Protein AF-A0A7V8VW89-F1 (afdb_monomer_lite)

Sequence (193 aa):
VEASGRPLPSIDKQVNGRTMMPVHVLRAMIADKHVPSLKEAAELVVALGSHFTTDSPLADVVDAAHQAGGVCVLAHPGRADLGPALDAEVLDKILAETPLDGIECHYRTYTDNDTTFYRELAEARGLLIGTGSDSHAPGAPVDPRPWRAIWAADLLGRLGITVEPVVDGPVWEHGMDPLAAKPAPPETPSEVS

Foldseek 3Di:
DVVVVQDQPCLCVLCVPPPDDVVSQLVSCCVSPVDVDSLVSQVVCVVVPDDNDDPDDPQNVQVVQVVVVHAAEAEPQPPPSNHHRDALVNVVVCCVRHPHQAYALAELAAALVSSVRRVVSCVVVVHFYHHFYPDPDDVPVDHGDDDQCLRRQVVCVSVVHHDDHDPDDDSDDHPPDVSGHDDDDPDDPPPPD

pLDDT: mean 91.68, std 9.52, range [50.19, 98.69]

Secondary structure (DSSP, 8-state):
-GGGT---TTHHHHHTTS---HHHHHHHHHHTTS-SSHHHHHHHHHHTT-----SS-HHHHHHHHHHTT---EE--TT-GGGSSPP-HHHHHHHHHHS---EEEEEETT-BHHHHHHHHHHHHHHTPEEEEE----BTTBSS------GGGGHHHHHHTT---PPPSSS-SS-TT--TTPBPPPPPPPP----

Structure (mmCIF, N/CA/C/O backbone):
data_AF-A0A7V8VW89-F1
#
_entry.id   AF-A0A7V8VW89-F1
#
loop_
_atom_site.group_PDB
_atom_site.id
_atom_site.type_symbol
_atom_site.label_atom_id
_atom_site.label_alt_id
_atom_site.label_comp_id
_atom_site.label_asym_id
_atom_site.label_entity_id
_atom_site.label_seq_id
_atom_site.pdbx_PDB_ins_code
_atom_site.Cartn_x
_atom_site.Cartn_y
_atom_site.Cartn_z
_atom_site.occupancy
_atom_site.B_iso_or_equiv
_atom_site.auth_seq_id
_atom_site.auth_comp_id
_atom_site.auth_asym_id
_atom_site.auth_atom_id
_atom_site.pdbx_PDB_model_num
ATOM 1 N N . VAL A 1 1 ? -15.664 -0.010 21.864 1.00 91.38 1 VAL A N 1
ATOM 2 C CA . VAL A 1 1 ? -15.704 1.443 22.182 1.00 91.38 1 VAL A CA 1
ATOM 3 C C . VAL A 1 1 ? -16.803 1.768 23.184 1.00 91.38 1 VAL A C 1
ATOM 5 O O . VAL A 1 1 ? -16.468 2.189 24.283 1.00 91.38 1 VAL A O 1
ATOM 8 N N . GLU A 1 2 ? -18.079 1.509 22.894 1.00 93.69 2 GLU A N 1
ATOM 9 C CA . GLU A 1 2 ? -19.178 1.836 23.827 1.00 93.69 2 GLU A CA 1
ATOM 10 C C . GLU A 1 2 ? -19.065 1.132 25.185 1.00 93.69 2 GLU A C 1
ATOM 12 O O . GLU A 1 2 ? -19.216 1.775 26.220 1.00 93.69 2 GLU A O 1
ATOM 17 N N . ALA A 1 3 ? -18.643 -0.139 25.198 1.00 93.69 3 ALA A N 1
ATOM 18 C CA . ALA A 1 3 ? -18.337 -0.888 26.424 1.00 93.69 3 ALA A CA 1
ATOM 19 C C . ALA A 1 3 ? -17.252 -0.236 27.312 1.00 93.69 3 ALA A C 1
ATOM 21 O O . ALA A 1 3 ? -17.156 -0.545 28.493 1.00 93.69 3 ALA A O 1
ATOM 22 N N . SER A 1 4 ? -16.454 0.692 26.768 1.00 93.75 4 SER A N 1
ATOM 23 C CA . SER A 1 4 ? -15.466 1.476 27.526 1.00 93.75 4 SER A CA 1
ATOM 24 C C . SER A 1 4 ? -16.036 2.765 28.141 1.00 93.75 4 SER A C 1
ATOM 26 O O . SER A 1 4 ? -15.271 3.600 28.618 1.00 93.75 4 SER A O 1
ATOM 28 N N . GLY A 1 5 ? -17.359 2.965 28.087 1.00 95.62 5 GLY A N 1
ATOM 29 C CA . GLY A 1 5 ? -18.034 4.182 28.552 1.00 95.62 5 GLY A CA 1
ATOM 30 C C . GLY A 1 5 ? -18.021 5.343 27.551 1.00 95.62 5 GLY A C 1
ATOM 31 O O . GLY A 1 5 ? -18.264 6.482 27.940 1.00 95.62 5 GLY A O 1
ATOM 32 N N . ARG A 1 6 ? -17.730 5.078 26.269 1.00 95.62 6 ARG A N 1
ATOM 33 C CA . ARG A 1 6 ? -17.679 6.081 25.187 1.00 95.62 6 ARG A CA 1
ATOM 34 C C . ARG A 1 6 ? -18.840 5.861 24.209 1.00 95.62 6 ARG A C 1
ATOM 36 O O . ARG A 1 6 ? -18.659 5.102 23.256 1.00 95.62 6 ARG A O 1
ATOM 43 N N . PRO A 1 7 ? -20.028 6.444 24.454 1.00 97.19 7 PRO A N 1
ATOM 44 C CA . PRO A 1 7 ? -21.188 6.255 23.583 1.00 97.19 7 PRO A CA 1
ATOM 45 C C . PRO A 1 7 ? -20.948 6.883 22.206 1.00 97.19 7 PRO A C 1
ATOM 47 O O . PRO A 1 7 ? -20.283 7.917 22.121 1.00 97.19 7 PRO A O 1
ATOM 50 N N . LEU A 1 8 ? -21.507 6.291 21.148 1.00 97.31 8 LEU A N 1
ATOM 51 C CA . LEU A 1 8 ? -21.331 6.760 19.766 1.00 97.31 8 LEU A CA 1
ATOM 52 C C . LEU A 1 8 ? -22.655 7.230 19.133 1.00 97.31 8 LEU A C 1
ATOM 54 O O . LEU A 1 8 ? -23.100 6.642 18.146 1.00 97.31 8 LEU A O 1
ATOM 58 N N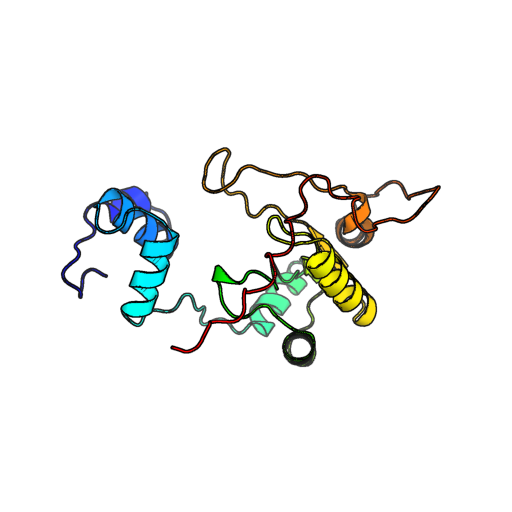 . PRO A 1 9 ? -23.324 8.279 19.656 1.00 97.75 9 PRO A N 1
ATOM 59 C CA . PRO A 1 9 ? -24.623 8.725 19.141 1.00 97.75 9 PRO A CA 1
ATOM 60 C C . PRO A 1 9 ? -24.588 9.184 17.674 1.00 97.75 9 PRO A C 1
ATOM 62 O O . PRO A 1 9 ? -25.633 9.252 17.030 1.00 97.75 9 PRO A O 1
ATOM 65 N N . SER A 1 10 ? -23.413 9.497 17.118 1.00 96.94 10 SER A N 1
ATOM 66 C CA . SER A 1 10 ? -23.278 9.847 15.703 1.00 96.94 10 SER A CA 1
ATOM 67 C C . SER A 1 10 ? -23.158 8.642 14.759 1.00 96.94 10 SER A C 1
ATOM 69 O O . SER A 1 10 ? -23.132 8.850 13.542 1.00 96.94 10 SER A O 1
ATOM 71 N N . ILE A 1 11 ? -23.099 7.400 15.265 1.00 96.94 11 ILE A N 1
ATOM 72 C CA . ILE A 1 11 ? -22.776 6.214 14.454 1.00 96.94 11 ILE A CA 1
ATOM 73 C C . ILE A 1 11 ? -23.739 6.009 13.282 1.00 96.94 11 ILE A C 1
ATOM 75 O O . ILE A 1 11 ? -23.284 5.833 12.152 1.00 96.94 11 ILE A O 1
ATOM 79 N N . ASP A 1 12 ? -25.048 6.144 13.499 1.00 96.56 12 ASP A N 1
ATOM 80 C CA . ASP A 1 12 ? -26.054 5.962 12.445 1.00 96.56 12 ASP A CA 1
ATOM 81 C C . ASP A 1 12 ? -25.884 6.980 11.314 1.00 96.56 12 ASP A C 1
ATOM 83 O O . ASP A 1 12 ? -26.005 6.647 10.132 1.00 96.56 12 ASP A O 1
ATOM 87 N N . LYS A 1 13 ? -25.509 8.217 11.664 1.00 96.19 13 LYS A N 1
ATOM 88 C CA . LYS A 1 13 ? -25.194 9.266 10.689 1.00 96.19 13 LYS A CA 1
ATOM 89 C C . LYS A 1 13 ? -23.937 8.929 9.884 1.00 96.19 13 LYS A C 1
ATOM 91 O O . LYS A 1 13 ? -23.892 9.233 8.695 1.00 96.19 13 LYS A O 1
ATOM 96 N N . GLN A 1 14 ? -22.923 8.318 10.501 1.00 93.50 14 GLN A N 1
ATOM 97 C CA . GLN A 1 14 ? -21.701 7.908 9.795 1.00 93.50 14 GLN A CA 1
ATOM 98 C C . GLN A 1 14 ? -21.963 6.740 8.840 1.00 93.50 14 GLN A C 1
ATOM 100 O O . GLN A 1 14 ? -21.513 6.759 7.690 1.00 93.50 14 GLN A O 1
ATOM 105 N N . VAL A 1 15 ? -22.711 5.741 9.310 1.00 95.81 15 VAL A N 1
ATOM 106 C CA . VAL A 1 15 ? -23.095 4.559 8.532 1.00 95.81 15 VAL A CA 1
ATOM 107 C C . VAL A 1 15 ? -23.977 4.961 7.349 1.00 95.81 15 VAL A C 1
ATOM 109 O O . VAL A 1 15 ? -23.737 4.522 6.220 1.00 95.81 15 VAL A O 1
ATOM 112 N N . ASN A 1 16 ? -24.944 5.856 7.580 1.00 93.25 16 ASN A N 1
ATOM 113 C CA . ASN A 1 16 ? -25.845 6.401 6.565 1.00 93.25 16 ASN A CA 1
ATOM 114 C C . ASN A 1 16 ? -26.531 5.297 5.731 1.00 93.25 16 ASN A C 1
ATOM 116 O O . ASN A 1 16 ? -26.489 5.314 4.501 1.00 93.25 16 ASN A O 1
ATOM 120 N N . GLY A 1 17 ? -27.077 4.282 6.409 1.00 91.88 17 GLY A N 1
ATOM 121 C CA . GLY A 1 17 ? -27.787 3.154 5.787 1.00 91.88 17 GLY A CA 1
ATOM 122 C C . GLY A 1 17 ? -26.917 2.157 5.007 1.00 91.88 17 GLY A C 1
ATOM 123 O O . GLY A 1 17 ? -27.457 1.246 4.387 1.00 91.88 17 GLY A O 1
ATOM 124 N N . ARG A 1 18 ? -25.587 2.313 5.014 1.00 91.62 18 ARG A N 1
ATOM 125 C CA . ARG A 1 18 ? -24.639 1.367 4.402 1.00 91.62 18 ARG A CA 1
ATOM 126 C C . ARG A 1 18 ? -24.254 0.260 5.384 1.00 91.62 18 ARG A C 1
ATOM 128 O O . ARG A 1 18 ? -24.603 0.303 6.558 1.00 91.62 18 ARG A O 1
ATOM 135 N N . THR A 1 19 ? -23.475 -0.712 4.920 1.00 91.50 19 THR A N 1
ATOM 136 C CA . THR A 1 19 ? -22.830 -1.676 5.822 1.00 91.50 19 THR A CA 1
ATOM 137 C C . THR A 1 19 ? -21.865 -0.940 6.753 1.00 91.50 19 THR A C 1
ATOM 139 O O . THR A 1 19 ? -21.081 -0.092 6.314 1.00 91.50 19 THR A O 1
ATOM 142 N N . MET A 1 20 ? -21.946 -1.223 8.055 1.00 90.62 20 MET A N 1
ATOM 143 C CA . MET A 1 20 ? -21.031 -0.643 9.033 1.00 90.62 20 MET A CA 1
ATOM 144 C C . MET A 1 20 ? -19.621 -1.191 8.798 1.00 90.62 20 MET A C 1
ATOM 146 O O . MET A 1 20 ? -19.430 -2.389 8.645 1.00 90.62 20 MET A O 1
ATOM 150 N N . MET A 1 21 ? -18.638 -0.296 8.788 1.00 89.19 21 MET A N 1
ATOM 151 C CA . MET A 1 21 ? -17.227 -0.602 8.585 1.00 89.19 21 MET A CA 1
ATOM 152 C C . MET A 1 21 ? -16.449 0.058 9.722 1.00 89.19 21 MET A C 1
ATOM 154 O O . MET A 1 21 ? -16.936 1.055 10.271 1.00 89.19 21 MET A O 1
ATOM 158 N N . PRO A 1 22 ? -15.233 -0.409 10.049 1.00 89.94 22 PRO A N 1
ATOM 159 C CA . PRO A 1 22 ? -14.468 0.160 11.152 1.00 89.94 22 PRO A CA 1
ATOM 160 C C . PRO A 1 22 ? -14.272 1.681 11.034 1.00 89.94 22 PRO A C 1
ATOM 162 O O . PRO A 1 22 ? -14.410 2.398 12.021 1.00 89.94 22 PRO A O 1
ATOM 165 N N . VAL A 1 23 ? -14.099 2.211 9.817 1.00 89.75 23 VAL A N 1
ATOM 166 C CA . VAL A 1 23 ? -14.005 3.662 9.568 1.00 89.75 23 VAL A CA 1
ATOM 167 C C . VAL A 1 23 ? -15.232 4.455 10.046 1.00 89.75 23 VAL A C 1
ATOM 169 O O . VAL A 1 23 ? -15.083 5.603 10.463 1.00 89.75 23 VAL A O 1
ATOM 172 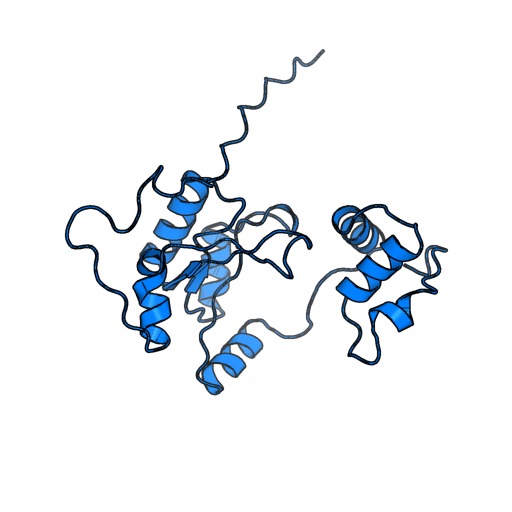N N . HIS A 1 24 ? -16.438 3.873 10.034 1.00 94.06 24 HIS A N 1
ATOM 173 C CA . HIS A 1 24 ? -17.638 4.533 10.561 1.00 94.06 24 HIS A CA 1
ATOM 174 C C . HIS A 1 24 ? -17.549 4.698 12.082 1.00 94.06 24 HIS A C 1
ATOM 176 O O . HIS A 1 24 ? -17.887 5.763 12.593 1.00 94.06 24 HIS A O 1
ATOM 182 N N . VAL A 1 25 ? -17.013 3.694 12.785 1.00 94.62 25 VAL A N 1
ATOM 183 C CA . VAL A 1 25 ? -16.741 3.768 14.228 1.00 94.62 25 VAL A CA 1
ATOM 184 C C . VAL A 1 25 ? -15.685 4.833 14.516 1.00 94.62 25 VAL A C 1
ATOM 186 O O . VAL A 1 25 ? -15.916 5.699 15.357 1.00 94.62 25 VAL A O 1
ATOM 189 N N . LEU A 1 26 ? -14.572 4.845 13.771 1.00 94.56 26 LEU A N 1
ATOM 190 C CA . LEU A 1 26 ? -13.509 5.841 13.960 1.00 94.56 26 LEU A CA 1
ATOM 191 C C . LEU A 1 26 ? -14.019 7.274 13.735 1.00 94.56 26 LEU A C 1
ATOM 193 O O . LEU A 1 26 ? -13.742 8.173 14.526 1.00 94.56 26 LEU A O 1
ATOM 197 N N . ARG A 1 27 ? -14.816 7.493 12.682 1.00 94.38 27 ARG A N 1
ATOM 198 C CA . ARG A 1 27 ? -15.430 8.800 12.400 1.00 94.38 27 ARG A CA 1
ATOM 199 C C . ARG A 1 27 ? -16.460 9.201 13.451 1.00 94.38 27 ARG A C 1
ATOM 201 O O . ARG A 1 27 ? -16.541 10.384 13.771 1.00 94.38 27 ARG A O 1
ATOM 208 N N . ALA A 1 28 ? -17.216 8.247 13.995 1.00 96.88 28 ALA A N 1
ATOM 209 C CA . ALA A 1 28 ? -18.154 8.519 15.078 1.00 96.88 28 ALA A CA 1
ATOM 210 C C . ALA A 1 28 ? -17.414 8.964 16.345 1.00 96.88 28 ALA A C 1
ATOM 212 O O . ALA A 1 28 ? -17.783 9.963 16.949 1.00 96.88 28 ALA A O 1
ATOM 213 N N . MET A 1 29 ? -16.295 8.314 16.683 1.00 97.25 29 MET A N 1
ATOM 214 C CA . MET A 1 29 ? -15.460 8.710 17.822 1.00 97.25 29 MET A CA 1
ATOM 215 C C . MET A 1 29 ? -14.952 10.154 17.710 1.00 97.25 29 MET A C 1
ATOM 217 O O . MET A 1 29 ? -14.918 10.863 18.714 1.00 97.25 29 MET A O 1
ATOM 221 N N . ILE A 1 30 ? -14.597 10.601 16.501 1.00 96.00 30 ILE A N 1
ATOM 222 C CA . ILE A 1 30 ? -14.185 11.989 16.246 1.00 96.00 30 ILE A CA 1
ATOM 223 C C . ILE A 1 30 ? -15.381 12.941 16.341 1.00 96.00 30 ILE A C 1
ATOM 225 O O . ILE A 1 30 ? -15.313 13.962 17.024 1.00 96.00 30 ILE A O 1
ATOM 229 N N . ALA A 1 31 ? -16.493 12.611 15.678 1.00 96.38 31 ALA A N 1
ATOM 230 C CA . ALA A 1 31 ? -17.698 13.440 15.676 1.00 96.38 31 ALA A CA 1
ATOM 231 C C . ALA A 1 31 ? -18.281 13.630 17.089 1.00 96.38 31 ALA A C 1
ATOM 233 O O . ALA A 1 31 ? -18.726 14.727 17.429 1.00 96.38 31 ALA A O 1
ATOM 234 N N . ASP A 1 32 ? -18.198 12.589 17.918 1.00 97.62 32 ASP A N 1
ATOM 235 C CA . ASP A 1 32 ? -18.650 12.571 19.311 1.00 97.62 32 ASP A CA 1
ATOM 236 C C . ASP A 1 32 ? -17.575 13.065 20.298 1.00 97.62 32 ASP A C 1
ATOM 238 O O . ASP A 1 32 ? -17.795 13.065 21.508 1.00 97.62 32 ASP A O 1
ATOM 242 N N . LYS A 1 33 ? -16.443 13.572 19.781 1.00 96.88 33 LYS A N 1
ATOM 243 C CA . LYS A 1 33 ? -15.360 14.244 20.522 1.00 96.88 33 LYS A CA 1
ATOM 244 C C . LYS A 1 33 ? -14.613 13.359 21.530 1.00 96.88 33 LYS A C 1
ATOM 246 O O . LYS A 1 33 ? -14.046 13.875 22.491 1.00 96.88 33 LYS A O 1
ATOM 251 N N . HIS A 1 34 ? -14.569 12.045 21.307 1.00 96.69 34 HIS A N 1
ATOM 252 C CA . HIS A 1 34 ? -13.786 11.114 22.136 1.00 96.69 34 HIS A CA 1
ATOM 253 C C . HIS A 1 34 ? -12.290 11.154 21.824 1.00 96.69 34 HIS A C 1
ATOM 255 O O . HIS A 1 34 ? -11.477 10.868 22.698 1.00 96.69 34 HIS A O 1
ATOM 261 N N . VAL A 1 35 ? -11.943 11.479 20.578 1.00 96.50 35 VAL A N 1
ATOM 262 C CA . VAL A 1 35 ? -10.575 11.580 20.052 1.00 96.50 35 VAL A CA 1
ATOM 263 C C . VAL A 1 35 ? -10.536 12.653 18.953 1.00 96.50 35 VAL A C 1
ATOM 265 O O . VAL A 1 35 ? -11.546 12.870 18.283 1.00 96.50 35 VAL A O 1
ATOM 268 N N . PRO A 1 36 ? -9.405 13.339 18.736 1.00 92.31 36 PRO A N 1
ATOM 269 C CA . PRO A 1 36 ? -9.285 14.422 17.763 1.00 92.31 36 PRO A CA 1
ATOM 270 C C . PRO A 1 36 ? -8.942 13.944 16.341 1.00 92.31 36 PRO A C 1
ATOM 272 O O . PRO A 1 36 ? -9.075 14.724 15.399 1.00 92.31 36 PRO A O 1
ATOM 275 N N . SER A 1 37 ? -8.487 12.698 16.157 1.00 89.31 37 SER A N 1
ATOM 276 C CA . SER A 1 37 ? -7.958 12.218 14.874 1.00 89.31 37 SER A CA 1
ATOM 277 C C . SER A 1 37 ? -8.309 10.755 14.574 1.00 89.31 37 SER A C 1
ATOM 279 O O . SER A 1 37 ? -8.621 9.975 15.473 1.00 89.31 37 SER A O 1
ATOM 281 N N . LEU A 1 38 ? -8.249 10.367 13.289 1.00 88.62 38 LEU A N 1
ATOM 282 C CA . LEU A 1 38 ? -8.451 8.972 12.858 1.00 88.62 38 LEU A CA 1
ATOM 283 C C . LEU A 1 38 ? -7.370 8.042 13.414 1.00 88.62 38 LEU A C 1
ATOM 285 O O . LEU A 1 38 ? -7.680 6.908 13.768 1.00 88.62 38 LEU A O 1
ATOM 289 N N . LYS A 1 39 ? -6.130 8.535 13.508 1.00 86.50 39 LYS A N 1
ATOM 290 C CA . LYS A 1 39 ? -5.006 7.800 14.091 1.00 86.50 39 LYS A CA 1
ATOM 291 C C . LYS A 1 39 ? -5.294 7.456 15.552 1.00 86.50 39 LYS A C 1
ATOM 293 O O . LYS A 1 39 ? -5.311 6.284 15.902 1.00 86.50 39 LYS A O 1
ATOM 298 N N . GLU A 1 40 ? -5.629 8.456 16.366 1.00 90.25 40 GLU A N 1
ATOM 299 C CA . GLU A 1 40 ? -5.948 8.241 17.785 1.00 90.25 40 GLU A CA 1
ATOM 300 C C . GLU A 1 40 ? -7.208 7.386 17.973 1.00 90.25 40 GLU A C 1
ATOM 302 O O . GLU A 1 40 ? -7.295 6.596 18.911 1.00 90.25 40 GLU A O 1
ATOM 307 N N . ALA A 1 41 ? -8.180 7.488 17.060 1.00 92.44 41 ALA A N 1
ATOM 308 C CA . ALA A 1 41 ? -9.334 6.598 17.058 1.00 92.44 41 ALA A CA 1
ATOM 309 C C . ALA A 1 41 ? -8.924 5.135 16.835 1.00 92.44 41 ALA A C 1
ATOM 311 O O . ALA A 1 41 ? -9.384 4.255 17.563 1.00 92.44 41 ALA A O 1
ATOM 312 N N . ALA A 1 42 ? -8.076 4.874 15.836 1.00 89.81 42 ALA A N 1
ATOM 313 C CA . ALA A 1 42 ? -7.609 3.531 15.510 1.00 89.81 42 ALA A CA 1
ATOM 314 C C . ALA A 1 42 ? -6.761 2.943 16.647 1.00 89.81 42 ALA A C 1
ATOM 316 O O . ALA A 1 42 ? -7.021 1.822 17.078 1.00 89.81 42 ALA A O 1
ATOM 317 N N . GLU A 1 43 ? -5.826 3.724 17.195 1.00 89.88 43 GLU A N 1
ATOM 318 C CA . GLU A 1 43 ? -5.005 3.343 18.351 1.00 89.88 43 GLU A CA 1
ATOM 319 C C . GLU A 1 43 ? -5.869 2.997 19.569 1.00 89.88 43 GLU A C 1
ATOM 321 O O . GLU A 1 43 ? -5.647 1.973 20.214 1.00 89.88 43 GLU A O 1
ATOM 326 N N . LEU A 1 44 ? -6.907 3.791 19.857 1.00 91.62 44 LEU A N 1
ATOM 327 C CA . LEU A 1 44 ? -7.829 3.505 20.954 1.00 91.62 44 LEU A CA 1
ATOM 328 C C . LEU A 1 44 ? -8.645 2.229 20.703 1.00 91.62 44 LEU A C 1
ATOM 330 O O . LEU A 1 44 ? -8.853 1.449 21.628 1.00 91.62 44 LEU A O 1
ATOM 334 N N . VAL A 1 45 ? -9.110 1.984 19.476 1.00 90.50 45 VAL A N 1
ATOM 335 C CA . VAL A 1 45 ? -9.815 0.737 19.128 1.00 90.50 45 VAL A CA 1
ATOM 336 C C . VAL A 1 45 ? -8.920 -0.484 19.358 1.00 90.50 45 VAL A C 1
ATOM 338 O O . VAL A 1 45 ? -9.379 -1.461 19.955 1.00 90.50 45 VAL A O 1
ATOM 341 N N . VAL A 1 46 ? -7.647 -0.397 18.967 1.00 88.62 46 VAL A N 1
ATOM 342 C CA . VAL A 1 46 ? -6.644 -1.445 19.206 1.00 88.62 46 VAL A CA 1
ATOM 343 C C . VAL A 1 46 ? -6.364 -1.627 20.697 1.00 88.62 46 VAL A C 1
ATOM 345 O O . VAL A 1 46 ? -6.404 -2.749 21.196 1.00 88.62 46 VAL A O 1
ATOM 348 N N . ALA A 1 47 ? -6.174 -0.536 21.443 1.00 89.44 47 ALA A N 1
ATOM 349 C CA . ALA A 1 47 ? -5.960 -0.574 22.892 1.00 89.44 47 ALA A CA 1
ATOM 350 C C . ALA A 1 47 ? -7.154 -1.166 23.663 1.00 89.44 47 ALA A C 1
ATOM 352 O O . ALA A 1 47 ? -6.988 -1.709 24.753 1.00 89.44 47 ALA A O 1
ATOM 353 N N . LEU A 1 48 ? -8.361 -1.086 23.095 1.00 91.19 48 LEU A N 1
ATOM 354 C CA . LEU A 1 48 ? -9.573 -1.713 23.626 1.00 91.19 48 LEU A CA 1
ATOM 355 C C . LEU A 1 48 ? -9.726 -3.194 23.226 1.00 91.19 48 LEU A C 1
ATOM 357 O O . LEU A 1 48 ? -10.765 -3.786 23.518 1.00 91.19 48 LEU A O 1
ATOM 361 N N . GLY A 1 49 ? -8.717 -3.791 22.586 1.00 84.69 49 GLY A N 1
ATOM 362 C CA . GLY A 1 49 ? -8.658 -5.218 22.259 1.00 84.69 49 GLY A CA 1
ATOM 363 C C . GLY A 1 49 ? -9.324 -5.607 20.940 1.00 84.69 49 GLY A C 1
ATOM 364 O O . GLY A 1 49 ? -9.585 -6.786 20.721 1.00 84.69 49 GLY A O 1
ATOM 365 N N . SER A 1 50 ? -9.634 -4.643 20.070 1.00 82.69 50 SER A N 1
ATOM 366 C CA . SER A 1 50 ? -10.158 -4.927 18.733 1.00 82.69 50 SER A CA 1
ATOM 367 C C . SER A 1 50 ? -9.035 -4.900 17.701 1.00 82.69 50 SER A C 1
ATOM 369 O O . SER A 1 50 ? -8.108 -4.104 17.802 1.00 82.69 50 SER A O 1
ATOM 371 N N . HIS A 1 51 ? -9.158 -5.703 16.650 1.00 75.12 51 HIS A N 1
ATOM 372 C CA . HIS A 1 51 ? -8.229 -5.691 15.523 1.00 75.12 51 HIS A CA 1
ATOM 373 C C . HIS A 1 51 ? -8.979 -5.404 14.220 1.00 75.12 51 HIS A C 1
ATOM 375 O O . HIS A 1 51 ? -10.171 -5.690 14.105 1.00 75.12 51 HIS A O 1
ATOM 381 N N . PHE A 1 52 ? -8.294 -4.813 13.241 1.00 77.56 52 PHE A N 1
ATOM 382 C CA . PHE A 1 52 ? -8.824 -4.621 11.889 1.00 77.56 52 PHE A CA 1
ATOM 383 C C . PHE A 1 52 ? -8.529 -5.868 11.048 1.00 77.56 52 PHE A C 1
ATOM 385 O O . PHE A 1 52 ? -7.731 -5.826 10.117 1.00 77.56 52 PHE A O 1
ATOM 392 N N . THR A 1 53 ? -9.119 -6.998 11.432 1.00 74.69 53 THR A N 1
ATOM 393 C CA . THR A 1 53 ? -8.920 -8.291 10.766 1.00 74.69 53 THR A CA 1
ATOM 394 C C . THR A 1 53 ? -10.128 -8.666 9.918 1.00 74.69 53 THR A C 1
ATOM 396 O O . THR A 1 53 ? -11.240 -8.184 10.135 1.00 74.69 53 THR A O 1
ATOM 399 N N . THR A 1 54 ? -9.897 -9.542 8.947 1.00 79.25 54 THR A N 1
ATOM 400 C CA . THR A 1 54 ? -10.943 -10.236 8.196 1.00 79.25 54 THR A CA 1
ATOM 401 C C . THR A 1 54 ? -10.855 -11.728 8.493 1.00 79.25 54 THR A C 1
ATOM 403 O O . THR A 1 54 ? -9.765 -12.235 8.758 1.00 79.25 54 THR A O 1
ATOM 406 N N . ASP A 1 55 ? -11.997 -12.412 8.461 1.00 83.62 55 ASP A N 1
ATOM 407 C CA . ASP A 1 55 ? -12.071 -13.865 8.643 1.00 83.62 55 ASP A CA 1
ATOM 408 C C . ASP A 1 55 ? -11.736 -14.626 7.351 1.00 83.62 55 ASP A C 1
ATOM 410 O O . ASP A 1 55 ? -11.516 -15.835 7.387 1.00 83.62 55 ASP A O 1
ATOM 414 N N . SER A 1 56 ? -11.704 -13.934 6.205 1.00 87.88 56 SER A N 1
ATOM 415 C CA . SER A 1 56 ? -11.413 -14.550 4.913 1.00 87.88 56 SER A CA 1
ATOM 416 C C . SER A 1 56 ? -9.916 -14.841 4.774 1.00 87.88 56 SER A C 1
ATOM 418 O O . SER A 1 56 ? -9.114 -13.902 4.841 1.00 87.88 56 SER A O 1
ATOM 420 N N . PRO A 1 57 ? -9.517 -16.101 4.521 1.00 91.88 57 PRO A N 1
ATOM 421 C CA . PRO A 1 57 ? -8.145 -16.428 4.161 1.00 91.88 57 PRO A CA 1
ATOM 422 C C . PRO A 1 57 ? -7.697 -15.632 2.934 1.00 91.88 57 PRO A C 1
ATOM 424 O O . PRO A 1 57 ? -8.453 -15.476 1.974 1.00 91.88 57 PRO A O 1
ATOM 427 N N . LEU A 1 58 ? -6.452 -15.150 2.941 1.00 93.50 58 LEU A N 1
ATOM 428 C CA . LEU A 1 58 ? -5.913 -14.360 1.831 1.00 93.50 58 LEU A CA 1
ATOM 429 C C . LEU A 1 58 ? -5.984 -15.126 0.497 1.00 93.50 58 LEU A C 1
ATOM 431 O O . LEU A 1 58 ? -6.366 -14.544 -0.516 1.00 93.50 58 LEU A O 1
ATOM 435 N N . ALA A 1 59 ? -5.688 -16.429 0.517 1.00 95.12 59 ALA A N 1
ATOM 436 C CA . ALA A 1 59 ? -5.771 -17.296 -0.655 1.00 95.12 59 ALA A CA 1
ATOM 437 C C . ALA A 1 59 ? -7.178 -17.315 -1.278 1.00 95.12 59 ALA A C 1
ATOM 439 O O . ALA A 1 59 ? -7.296 -17.199 -2.495 1.00 95.12 59 ALA A O 1
ATOM 440 N N . ASP A 1 60 ? -8.234 -17.368 -0.460 1.00 95.88 60 ASP A N 1
ATOM 441 C CA . ASP A 1 60 ? -9.623 -17.373 -0.939 1.00 95.88 60 ASP A CA 1
ATOM 442 C C . ASP A 1 60 ? -9.995 -16.032 -1.586 1.00 95.88 60 ASP A C 1
ATOM 444 O O . ASP A 1 60 ? -10.705 -15.985 -2.590 1.00 95.88 60 ASP A O 1
ATOM 448 N N . VAL A 1 61 ? -9.498 -14.922 -1.028 1.00 95.38 61 VAL A N 1
ATOM 449 C CA . VAL A 1 61 ? -9.711 -13.579 -1.590 1.00 95.38 61 VAL A CA 1
ATOM 450 C C . VAL A 1 61 ? -9.025 -13.447 -2.950 1.00 95.38 61 VAL A C 1
ATOM 452 O O . VAL A 1 61 ? -9.618 -12.904 -3.885 1.00 95.38 61 VAL A O 1
ATOM 455 N N . VAL A 1 62 ? -7.793 -13.947 -3.068 1.00 97.44 62 VAL A N 1
ATOM 456 C CA . VAL A 1 62 ? -7.021 -13.904 -4.316 1.00 97.44 62 VAL A CA 1
ATOM 457 C C . VAL A 1 62 ? -7.625 -14.821 -5.375 1.00 97.44 62 VAL A C 1
ATOM 459 O O . VAL A 1 62 ? -7.847 -14.370 -6.495 1.00 97.44 62 VAL A O 1
ATOM 462 N N . ASP A 1 63 ? -7.993 -16.054 -5.020 1.00 97.38 63 ASP A N 1
ATOM 463 C CA . ASP A 1 63 ? -8.663 -16.987 -5.934 1.00 97.38 63 ASP A CA 1
ATOM 464 C C . ASP A 1 63 ? -9.989 -16.411 -6.454 1.00 97.38 63 ASP A C 1
ATOM 466 O O . ASP A 1 63 ? -10.226 -16.378 -7.663 1.00 97.38 63 ASP A O 1
ATOM 470 N N . ALA A 1 64 ? -10.824 -15.847 -5.575 1.00 97.44 64 ALA A N 1
ATOM 471 C CA . ALA A 1 64 ? -12.072 -15.207 -5.986 1.00 97.44 64 ALA A CA 1
ATOM 472 C C . ALA A 1 64 ? -11.839 -14.025 -6.947 1.00 97.44 64 ALA A C 1
ATOM 474 O O . ALA A 1 64 ? -12.570 -13.863 -7.929 1.00 97.44 64 ALA A O 1
ATOM 475 N N . ALA A 1 65 ? -10.817 -13.202 -6.691 1.00 97.19 65 ALA A N 1
ATOM 476 C CA . ALA A 1 65 ? -10.456 -12.101 -7.577 1.00 97.19 65 ALA A CA 1
ATOM 477 C C . ALA A 1 65 ? -9.962 -12.609 -8.940 1.00 97.19 65 ALA A C 1
ATOM 479 O O . ALA A 1 65 ? -10.408 -12.109 -9.974 1.00 97.19 65 ALA A O 1
ATOM 480 N N . HIS A 1 66 ? -9.107 -13.632 -8.965 1.00 97.62 66 HIS A N 1
ATOM 481 C CA . HIS A 1 66 ? -8.605 -14.251 -10.194 1.00 97.62 66 HIS A CA 1
ATOM 482 C C . HIS A 1 66 ? -9.711 -14.912 -11.017 1.00 97.62 66 HIS A C 1
ATOM 484 O O . HIS A 1 66 ? -9.748 -14.734 -12.235 1.00 97.62 66 HIS A O 1
ATOM 490 N N . GLN A 1 67 ? -10.664 -15.601 -10.381 1.00 97.88 67 GLN A N 1
ATOM 491 C CA . GLN A 1 67 ? -11.841 -16.168 -11.054 1.00 97.88 67 GLN A CA 1
ATOM 492 C C . GLN A 1 67 ? -12.716 -15.091 -11.711 1.00 97.88 67 GLN A C 1
ATOM 494 O O . GLN A 1 67 ? -13.339 -15.341 -12.744 1.00 97.88 67 GLN A O 1
ATOM 499 N N . ALA A 1 68 ? -12.730 -13.879 -11.152 1.00 97.62 68 ALA A N 1
ATOM 500 C CA . ALA A 1 68 ? -13.386 -12.715 -11.742 1.00 97.62 68 ALA A CA 1
ATOM 501 C C . ALA A 1 68 ? -12.543 -12.011 -12.830 1.00 97.62 68 ALA A C 1
ATOM 503 O O . ALA A 1 68 ? -12.985 -11.005 -13.386 1.00 97.62 68 ALA A O 1
ATOM 504 N N . GLY A 1 69 ? -11.343 -12.515 -13.143 1.00 96.00 69 GLY A N 1
ATOM 505 C CA . GLY A 1 69 ? -10.398 -11.898 -14.081 1.00 96.00 69 GLY A CA 1
ATOM 506 C C . GLY A 1 69 ? -9.638 -10.698 -13.505 1.00 96.00 69 GLY A C 1
ATOM 507 O O . GLY A 1 69 ? -9.079 -9.907 -14.264 1.00 96.00 69 GLY A O 1
ATOM 508 N N . GLY A 1 70 ? -9.654 -10.532 -12.181 1.00 96.81 70 GLY A N 1
ATOM 509 C CA . GLY A 1 70 ? -8.951 -9.476 -11.463 1.00 96.81 70 GLY A CA 1
ATOM 510 C C . GLY A 1 7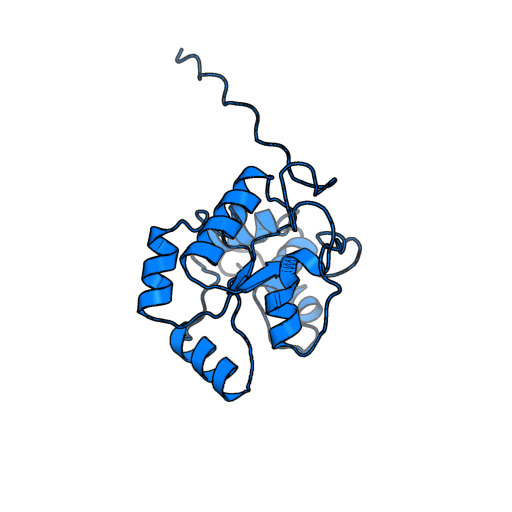0 ? -7.447 -9.723 -11.325 1.00 96.81 70 GLY A C 1
ATOM 511 O O . GLY A 1 70 ? -6.938 -10.800 -11.625 1.00 96.81 70 GLY A O 1
ATOM 512 N N . VAL A 1 71 ? -6.751 -8.690 -10.846 1.00 97.50 71 VAL A N 1
ATOM 513 C CA . VAL A 1 71 ? -5.316 -8.690 -10.530 1.00 97.50 71 VAL A CA 1
ATOM 514 C C . VAL A 1 71 ? -5.161 -8.326 -9.056 1.00 97.50 71 VAL A C 1
ATOM 516 O O . VAL A 1 71 ? -5.746 -7.342 -8.598 1.00 97.50 71 VAL A O 1
ATOM 519 N N . CYS A 1 72 ? -4.375 -9.099 -8.315 1.00 97.88 72 CYS A N 1
ATOM 520 C CA . CYS A 1 72 ? -4.160 -8.932 -6.884 1.00 97.88 72 CYS A CA 1
ATOM 521 C C . CYS A 1 72 ? -2.818 -8.255 -6.607 1.00 97.88 72 CYS A C 1
ATOM 523 O O . CYS A 1 72 ? -1.754 -8.846 -6.786 1.00 97.88 72 CYS A O 1
ATOM 525 N N . VAL A 1 73 ? -2.879 -7.008 -6.136 1.00 98.19 73 VAL A N 1
ATOM 526 C CA . VAL A 1 73 ? -1.707 -6.190 -5.801 1.00 98.19 73 VAL A CA 1
ATOM 527 C C . VAL A 1 73 ? -1.674 -5.936 -4.300 1.00 98.19 73 VAL A C 1
ATOM 529 O O . VAL A 1 73 ? -2.660 -5.478 -3.720 1.00 98.19 73 VAL A O 1
ATOM 532 N N . LEU A 1 74 ? -0.532 -6.202 -3.671 1.00 96.50 74 LEU A N 1
ATOM 533 C CA . LEU A 1 74 ? -0.312 -5.889 -2.265 1.00 96.50 74 LEU A CA 1
ATOM 534 C C . LEU A 1 74 ? -0.175 -4.374 -2.070 1.00 96.50 74 LEU A C 1
ATOM 536 O O . LEU A 1 74 ? 0.794 -3.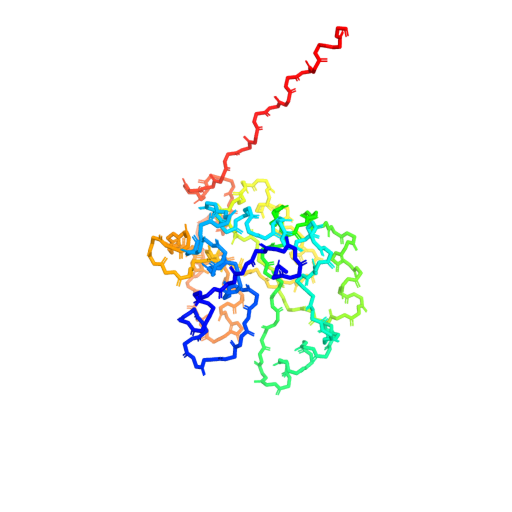769 -2.530 1.00 96.50 74 LEU A O 1
ATOM 540 N N . ALA A 1 75 ? -1.152 -3.766 -1.399 1.00 95.38 75 ALA A N 1
ATOM 541 C CA . ALA A 1 75 ? -1.203 -2.324 -1.176 1.00 95.38 75 ALA A CA 1
ATOM 542 C C . ALA A 1 75 ? -0.263 -1.879 -0.044 1.00 95.38 75 ALA A C 1
ATOM 544 O O . ALA A 1 75 ? -0.195 -2.532 1.000 1.00 95.38 75 ALA A O 1
ATOM 545 N N . HIS A 1 76 ? 0.434 -0.758 -0.265 1.00 94.62 76 HIS A N 1
ATOM 546 C CA . HIS A 1 76 ? 1.281 -0.013 0.673 1.00 94.62 76 HIS A CA 1
ATOM 547 C C . HIS A 1 76 ? 2.015 -0.893 1.711 1.00 94.62 76 HIS A C 1
ATOM 549 O O . HIS A 1 76 ? 1.827 -0.711 2.919 1.00 94.62 76 HIS A O 1
ATOM 555 N N . PRO A 1 77 ? 2.848 -1.862 1.274 1.00 94.56 77 PRO A N 1
ATOM 556 C CA . PRO A 1 77 ? 3.501 -2.852 2.146 1.00 94.56 77 PRO A CA 1
ATOM 557 C C . PRO A 1 77 ? 4.423 -2.244 3.216 1.00 94.56 77 PRO A C 1
ATOM 559 O O . PRO A 1 77 ? 4.619 -2.830 4.276 1.00 94.56 77 PRO A O 1
ATOM 562 N N . GLY A 1 78 ? 4.969 -1.053 2.970 1.00 91.12 78 GLY A N 1
ATOM 563 C CA . GLY A 1 78 ? 5.859 -0.324 3.876 1.00 91.12 78 GLY A CA 1
ATOM 564 C C . GLY A 1 78 ? 5.162 0.669 4.789 1.00 91.12 78 GLY A C 1
ATOM 565 O O . GLY A 1 78 ? 5.814 1.521 5.393 1.00 91.12 78 GLY A O 1
ATOM 566 N N . ARG A 1 79 ? 3.833 0.621 4.865 1.00 85.88 79 ARG A N 1
ATOM 567 C CA . ARG A 1 79 ? 3.049 1.555 5.662 1.00 85.88 79 ARG A CA 1
ATOM 568 C C . ARG A 1 79 ? 3.164 1.247 7.161 1.00 85.88 79 ARG A C 1
ATOM 570 O O . ARG A 1 79 ? 2.418 0.440 7.708 1.00 85.88 79 ARG A O 1
ATOM 577 N N . ALA A 1 80 ? 4.073 1.955 7.827 1.00 74.25 80 ALA A N 1
ATOM 578 C CA . ALA A 1 80 ? 4.426 1.722 9.229 1.00 74.25 80 ALA A CA 1
ATOM 579 C C . ALA A 1 80 ? 3.302 1.999 10.256 1.00 74.25 80 ALA A C 1
ATOM 581 O O . ALA A 1 80 ? 3.367 1.501 11.377 1.00 74.25 80 ALA A O 1
ATOM 582 N N . ASP A 1 81 ? 2.266 2.784 9.923 1.00 69.81 81 ASP A N 1
ATOM 583 C CA . ASP A 1 81 ? 1.127 3.031 10.828 1.00 69.81 81 ASP A CA 1
ATOM 584 C C . ASP A 1 81 ? 0.124 1.868 10.889 1.00 69.81 81 ASP A C 1
ATOM 586 O O . ASP A 1 81 ? -0.752 1.873 11.753 1.00 69.81 81 ASP A O 1
ATOM 590 N N . LEU A 1 82 ? 0.254 0.866 10.012 1.00 68.88 82 LEU A N 1
ATOM 591 C CA . LEU A 1 82 ? -0.581 -0.342 10.016 1.00 68.88 82 LEU A CA 1
ATOM 592 C C . LEU A 1 82 ? 0.125 -1.572 10.605 1.00 68.88 82 LEU A C 1
ATOM 594 O O . LEU A 1 82 ? -0.502 -2.620 10.756 1.00 68.88 82 LEU A O 1
ATOM 598 N N . GLY A 1 83 ? 1.405 -1.454 10.958 1.00 71.56 83 GLY A N 1
ATOM 599 C CA . GLY A 1 83 ? 2.225 -2.559 11.442 1.00 71.56 83 GLY A CA 1
ATOM 600 C C . GLY A 1 83 ? 3.680 -2.431 10.993 1.00 71.56 83 GLY A C 1
ATOM 601 O O . GLY A 1 83 ? 4.059 -1.408 10.418 1.00 71.56 83 GLY A O 1
ATOM 602 N N . PRO A 1 84 ? 4.517 -3.448 11.260 1.00 81.06 84 PRO A N 1
ATOM 603 C CA . PRO A 1 84 ? 5.864 -3.478 10.709 1.00 81.06 84 PRO A CA 1
ATOM 604 C C . PRO A 1 84 ? 5.800 -3.435 9.179 1.00 81.06 84 PRO A C 1
ATOM 606 O O . PRO A 1 84 ? 4.967 -4.108 8.570 1.00 81.06 84 PRO A O 1
ATOM 609 N N . ALA A 1 85 ? 6.685 -2.640 8.574 1.00 88.38 85 ALA A N 1
ATOM 610 C CA . ALA A 1 85 ? 6.873 -2.651 7.131 1.00 88.38 85 ALA A CA 1
ATOM 611 C C . ALA A 1 85 ? 7.210 -4.075 6.673 1.00 88.38 85 ALA A C 1
ATOM 613 O O . ALA A 1 85 ? 8.010 -4.766 7.307 1.00 88.38 85 ALA A O 1
ATOM 614 N N . LEU A 1 86 ? 6.578 -4.509 5.590 1.00 93.38 86 LEU A N 1
ATOM 615 C CA . LEU A 1 86 ? 6.777 -5.839 5.044 1.00 93.38 86 LEU A CA 1
ATOM 616 C C . LEU A 1 86 ? 8.166 -5.960 4.422 1.00 93.38 86 LEU A C 1
ATOM 618 O O . LEU A 1 86 ? 8.551 -5.185 3.547 1.00 93.38 86 LEU A O 1
ATOM 622 N N . ASP A 1 87 ? 8.901 -6.966 4.877 1.00 95.06 87 ASP A N 1
ATOM 623 C CA . ASP A 1 87 ? 10.212 -7.313 4.355 1.00 95.06 87 ASP A CA 1
ATOM 624 C C . ASP A 1 87 ? 10.135 -8.462 3.334 1.00 95.06 87 ASP A C 1
ATOM 626 O O . ASP A 1 87 ? 9.070 -9.000 3.014 1.00 95.06 87 ASP A O 1
ATOM 630 N N . ALA A 1 88 ? 11.300 -8.835 2.805 1.00 96.25 88 ALA A N 1
ATOM 631 C CA . ALA A 1 88 ? 11.420 -9.907 1.829 1.00 96.25 88 ALA A CA 1
ATOM 632 C C . ALA A 1 88 ? 10.969 -11.274 2.371 1.00 96.25 88 ALA A C 1
ATOM 634 O O . ALA A 1 88 ? 10.349 -12.037 1.634 1.00 96.25 88 ALA A O 1
ATOM 635 N N . GLU A 1 89 ? 11.246 -11.580 3.642 1.00 96.69 89 GLU A N 1
ATOM 636 C CA . GLU A 1 89 ? 10.915 -12.877 4.241 1.00 96.69 89 GLU A CA 1
ATOM 637 C C . GLU A 1 89 ? 9.401 -13.024 4.426 1.00 96.69 89 GLU A C 1
ATOM 639 O O . GLU A 1 89 ? 8.829 -14.078 4.137 1.00 96.69 89 GLU A O 1
ATOM 644 N N . VAL A 1 90 ? 8.736 -11.963 4.886 1.00 94.75 90 VAL A N 1
ATOM 645 C CA . VAL A 1 90 ? 7.277 -11.917 4.998 1.00 94.75 90 VAL A CA 1
ATOM 646 C C . VAL A 1 90 ? 6.637 -12.043 3.619 1.00 94.75 90 VAL A C 1
ATOM 648 O O . VAL A 1 90 ? 5.692 -12.820 3.468 1.00 94.75 90 VAL A O 1
ATOM 651 N N . LEU A 1 91 ? 7.163 -11.346 2.606 1.00 96.31 91 LEU A N 1
ATOM 652 C CA . LEU A 1 91 ? 6.658 -11.488 1.241 1.00 96.31 91 LEU A CA 1
ATOM 653 C C . LEU A 1 91 ? 6.785 -12.926 0.733 1.00 96.31 91 LEU A C 1
ATOM 655 O O . LEU A 1 91 ? 5.828 -13.456 0.179 1.00 96.31 91 LEU A O 1
ATOM 659 N N . ASP A 1 92 ? 7.935 -13.567 0.938 1.00 97.06 92 ASP A N 1
ATOM 660 C CA . ASP A 1 92 ? 8.174 -14.936 0.470 1.00 97.06 92 ASP A CA 1
ATOM 661 C C . ASP A 1 92 ? 7.217 -15.938 1.118 1.00 97.06 92 ASP A C 1
ATOM 663 O O . ASP A 1 92 ? 6.708 -16.831 0.442 1.00 97.06 92 ASP A O 1
ATOM 667 N N . LYS A 1 93 ? 6.907 -15.759 2.408 1.00 96.44 93 LYS A N 1
ATOM 668 C CA . LYS A 1 93 ? 5.890 -16.566 3.099 1.00 96.44 93 LYS A CA 1
ATOM 669 C C . LYS A 1 93 ? 4.504 -16.374 2.488 1.00 96.44 93 LYS A C 1
ATOM 671 O O . LYS A 1 93 ? 3.810 -17.358 2.258 1.00 96.44 93 LYS A O 1
ATOM 676 N N . ILE A 1 94 ? 4.120 -15.132 2.184 1.00 95.69 94 ILE A N 1
ATOM 677 C CA . ILE A 1 94 ? 2.834 -14.843 1.534 1.00 95.69 94 ILE A CA 1
ATOM 678 C C . ILE A 1 94 ? 2.779 -15.499 0.148 1.00 95.69 94 ILE A C 1
ATOM 680 O O . ILE A 1 94 ? 1.813 -16.193 -0.159 1.00 95.69 94 ILE A O 1
ATOM 684 N N . LEU A 1 95 ? 3.820 -15.326 -0.671 1.00 97.00 95 LEU A N 1
ATOM 685 C CA . LEU A 1 95 ? 3.876 -15.861 -2.035 1.00 97.00 95 LEU A CA 1
ATOM 686 C C . LEU A 1 95 ? 3.941 -17.392 -2.088 1.00 97.00 95 LEU A C 1
ATOM 688 O O . LEU A 1 95 ? 3.506 -17.986 -3.073 1.00 97.00 95 LEU A O 1
ATOM 692 N N . ALA A 1 96 ? 4.458 -18.040 -1.041 1.00 96.69 96 ALA A N 1
ATOM 693 C CA . ALA A 1 96 ? 4.457 -19.496 -0.933 1.00 96.69 96 ALA A CA 1
ATOM 694 C C . ALA A 1 96 ? 3.040 -20.080 -0.797 1.00 96.69 96 ALA A C 1
ATOM 696 O O . ALA A 1 96 ? 2.808 -21.221 -1.195 1.00 96.69 96 ALA A O 1
ATOM 697 N N . GLU A 1 97 ? 2.103 -19.310 -0.243 1.00 95.31 97 GLU A N 1
ATOM 698 C CA . GLU A 1 97 ? 0.734 -19.753 0.036 1.00 95.31 97 GLU A CA 1
ATOM 699 C C . GLU A 1 97 ? -0.298 -19.125 -0.905 1.00 95.31 97 GLU A C 1
ATOM 701 O O . GLU A 1 97 ? -1.375 -19.683 -1.104 1.00 95.31 97 GLU A O 1
ATOM 706 N N . THR A 1 98 ? 0.000 -17.954 -1.471 1.00 95.88 98 THR A N 1
ATOM 707 C CA . THR A 1 98 ? -0.950 -17.150 -2.243 1.00 95.88 98 THR A CA 1
ATOM 708 C C . THR A 1 98 ? -0.283 -16.518 -3.472 1.00 95.88 98 THR A C 1
ATOM 710 O O . THR A 1 98 ? 0.670 -15.752 -3.323 1.00 95.88 98 THR A O 1
ATOM 713 N N . PRO A 1 99 ? -0.810 -16.741 -4.691 1.00 94.75 99 PRO A N 1
ATOM 714 C CA . PRO A 1 99 ? -0.239 -16.187 -5.915 1.00 94.75 99 PRO A CA 1
ATOM 715 C C . PRO A 1 99 ? -0.647 -14.718 -6.114 1.00 94.75 99 PRO A C 1
ATOM 717 O O . PRO A 1 99 ? -1.583 -14.417 -6.846 1.00 94.75 99 PRO A O 1
ATOM 720 N N . LEU A 1 100 ? 0.040 -13.781 -5.463 1.00 97.88 100 LEU A N 1
ATOM 721 C CA . LEU A 1 100 ? -0.145 -12.354 -5.749 1.00 97.88 100 LEU A CA 1
ATOM 722 C C . LEU A 1 100 ? 0.466 -11.983 -7.107 1.00 97.88 100 LEU A C 1
ATOM 724 O O . LEU A 1 100 ? 1.491 -12.532 -7.505 1.00 97.88 100 LEU A O 1
ATOM 728 N N . ASP A 1 101 ? -0.136 -11.015 -7.796 1.00 98.44 101 ASP A N 1
ATOM 729 C CA . ASP A 1 101 ? 0.331 -10.558 -9.108 1.00 98.44 101 ASP A CA 1
ATOM 730 C C . ASP A 1 101 ? 1.276 -9.361 -9.009 1.00 98.44 101 ASP A C 1
ATOM 732 O O . ASP A 1 101 ? 2.082 -9.132 -9.908 1.00 98.44 101 ASP A O 1
ATOM 736 N N . GLY A 1 102 ? 1.154 -8.552 -7.955 1.00 98.38 102 GLY A N 1
ATOM 737 C CA . GLY A 1 102 ? 1.880 -7.295 -7.849 1.00 98.38 102 GLY A CA 1
ATOM 738 C C . GLY A 1 102 ? 2.051 -6.773 -6.433 1.00 98.38 102 GLY A C 1
ATOM 739 O O . GLY A 1 102 ? 1.468 -7.274 -5.471 1.00 98.38 102 GLY A O 1
ATOM 740 N N . ILE A 1 103 ? 2.836 -5.709 -6.325 1.00 98.50 103 ILE A N 1
ATOM 741 C CA . ILE A 1 103 ? 3.113 -4.997 -5.080 1.00 98.50 103 ILE A CA 1
ATOM 742 C C . ILE A 1 103 ? 3.177 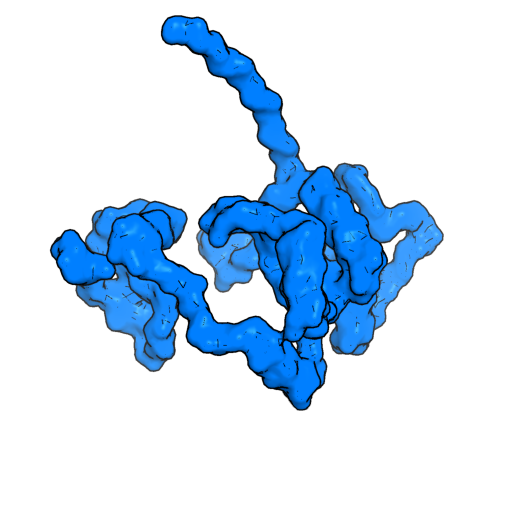-3.493 -5.349 1.00 98.50 103 ILE A C 1
ATOM 744 O O . ILE A 1 103 ? 3.688 -3.045 -6.376 1.00 98.50 103 ILE A O 1
ATOM 748 N N . GLU A 1 104 ? 2.623 -2.688 -4.446 1.00 98.38 104 GLU A N 1
ATOM 749 C CA . GLU A 1 104 ? 2.715 -1.235 -4.538 1.00 98.38 104 GLU A CA 1
ATOM 750 C C . GLU A 1 104 ? 4.120 -0.768 -4.143 1.00 98.38 104 GLU A C 1
ATOM 752 O O . GLU A 1 104 ? 4.491 -0.755 -2.966 1.00 98.38 104 GLU A O 1
ATOM 757 N N . CYS A 1 105 ? 4.907 -0.369 -5.141 1.00 98.25 105 CYS A N 1
ATOM 758 C CA . CYS A 1 105 ? 6.274 0.104 -4.926 1.00 98.25 105 CYS A CA 1
ATOM 759 C C . CYS A 1 105 ? 6.354 1.621 -4.780 1.00 98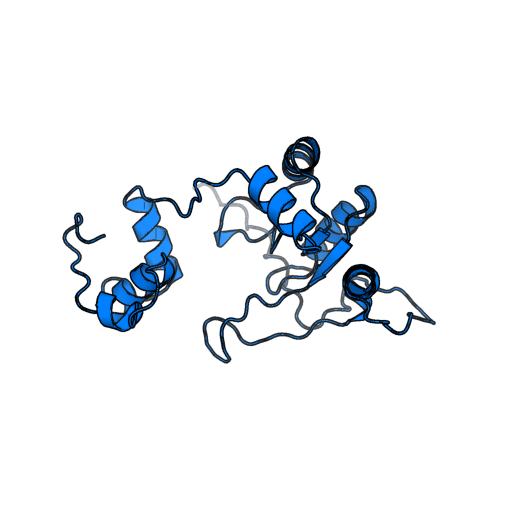.25 105 CYS A C 1
ATOM 761 O O . CYS A 1 105 ? 7.351 2.121 -4.274 1.00 98.25 105 CYS A O 1
ATOM 763 N N . HIS A 1 106 ? 5.333 2.358 -5.228 1.00 97.19 106 HIS A N 1
ATOM 764 C CA . HIS A 1 106 ? 5.286 3.809 -5.077 1.00 97.19 106 HIS A CA 1
ATOM 765 C C . HIS A 1 106 ? 4.108 4.218 -4.211 1.00 97.19 106 HIS A C 1
ATOM 767 O O . HIS A 1 106 ? 2.952 4.107 -4.622 1.00 97.19 106 HIS A O 1
ATOM 773 N N . TYR A 1 107 ? 4.428 4.755 -3.041 1.00 95.50 107 TYR A N 1
ATOM 774 C CA . TYR A 1 107 ? 3.450 5.190 -2.061 1.00 95.50 107 TYR A CA 1
ATOM 775 C C . TYR A 1 107 ? 3.833 6.555 -1.491 1.00 95.50 107 TYR A C 1
ATOM 777 O O . TYR A 1 107 ? 5.005 6.916 -1.396 1.00 95.50 107 TYR A O 1
ATOM 785 N N . ARG A 1 108 ? 2.834 7.352 -1.101 1.00 92.75 108 ARG A N 1
ATOM 786 C CA . ARG A 1 108 ? 3.016 8.770 -0.737 1.00 92.75 108 ARG A CA 1
ATOM 787 C C . ARG A 1 108 ? 4.003 9.038 0.406 1.00 92.75 108 ARG A C 1
ATOM 789 O O . ARG A 1 108 ? 4.494 10.159 0.496 1.00 92.75 108 ARG A O 1
ATOM 796 N N . THR A 1 109 ? 4.243 8.071 1.292 1.00 91.31 109 THR A N 1
ATOM 797 C CA . THR A 1 109 ? 5.171 8.218 2.427 1.00 91.31 109 THR A CA 1
ATOM 798 C C . THR A 1 109 ? 6.529 7.569 2.189 1.00 91.31 109 THR A C 1
ATOM 800 O O . THR A 1 109 ? 7.352 7.586 3.097 1.00 91.31 109 THR A O 1
ATOM 803 N N . TYR A 1 110 ? 6.761 6.981 1.016 1.00 94.81 110 TYR A N 1
ATOM 804 C CA . TYR A 1 110 ? 8.025 6.328 0.708 1.00 94.81 110 TYR A CA 1
ATOM 805 C C . TYR A 1 110 ? 9.106 7.346 0.385 1.00 94.81 110 TYR A C 1
ATOM 807 O O . TYR A 1 110 ? 8.886 8.338 -0.316 1.00 94.81 110 TYR A O 1
ATOM 815 N N . THR A 1 111 ? 10.288 7.069 0.915 1.00 95.69 111 THR A N 1
ATOM 816 C CA . THR A 1 111 ? 11.539 7.638 0.439 1.00 95.69 111 THR A CA 1
ATOM 817 C C . THR A 1 111 ? 11.948 6.968 -0.874 1.00 95.69 111 THR A C 1
ATOM 819 O O . THR A 1 111 ? 11.415 5.921 -1.259 1.00 95.69 111 THR A O 1
ATOM 822 N N . ASP A 1 112 ? 12.944 7.530 -1.557 1.00 97.00 112 ASP A N 1
ATOM 823 C CA . ASP A 1 112 ? 13.545 6.859 -2.714 1.00 97.00 112 ASP A CA 1
ATOM 824 C C . ASP A 1 112 ? 14.176 5.507 -2.330 1.00 97.00 112 ASP A C 1
ATOM 826 O O . ASP A 1 112 ? 14.159 4.574 -3.132 1.00 97.00 112 ASP A O 1
ATOM 830 N N . ASN A 1 113 ? 14.662 5.349 -1.092 1.00 96.19 113 ASN A N 1
ATOM 831 C CA . ASN A 1 113 ? 15.178 4.069 -0.597 1.00 96.19 113 ASN A CA 1
ATOM 832 C C . ASN A 1 113 ? 14.065 3.026 -0.443 1.00 96.19 113 ASN A C 1
ATOM 834 O O . ASN A 1 113 ? 14.240 1.895 -0.885 1.00 96.19 113 ASN A O 1
ATOM 838 N N . ASP A 1 114 ? 12.917 3.409 0.122 1.00 96.31 114 ASP A N 1
ATOM 839 C CA . ASP A 1 114 ? 11.762 2.508 0.241 1.00 96.31 114 ASP A CA 1
ATOM 840 C C . ASP A 1 114 ? 11.263 2.099 -1.149 1.00 96.31 114 ASP A C 1
ATOM 842 O O . ASP A 1 114 ? 11.029 0.923 -1.420 1.00 96.31 114 ASP A O 1
ATOM 846 N N . THR A 1 115 ? 11.165 3.069 -2.063 1.00 97.50 115 THR A N 1
ATOM 847 C CA . THR A 1 115 ? 10.763 2.819 -3.452 1.00 97.50 115 THR A CA 1
ATOM 848 C C . THR A 1 115 ? 11.749 1.882 -4.147 1.00 97.50 115 THR A C 1
ATOM 850 O O . THR A 1 115 ? 11.324 0.929 -4.793 1.00 97.50 115 THR A O 1
ATOM 853 N N . THR A 1 116 ? 13.059 2.092 -3.977 1.00 97.81 116 THR A N 1
ATOM 854 C CA . THR A 1 116 ? 14.100 1.188 -4.502 1.00 97.81 116 THR A CA 1
ATOM 855 C C . THR A 1 116 ? 13.901 -0.223 -3.971 1.00 97.81 116 THR A C 1
ATOM 857 O O . THR A 1 116 ? 13.778 -1.156 -4.759 1.00 97.81 116 THR A O 1
ATOM 860 N N . PHE A 1 117 ? 13.779 -0.363 -2.649 1.00 97.75 117 PHE A N 1
ATOM 861 C CA . PHE A 1 117 ? 13.604 -1.647 -1.983 1.00 97.75 117 PHE A CA 1
ATOM 862 C C . PHE A 1 117 ? 12.396 -2.417 -2.529 1.00 97.75 117 PHE A C 1
ATOM 864 O O . PHE A 1 117 ? 12.540 -3.563 -2.949 1.00 97.75 117 PHE A O 1
ATOM 871 N N . TYR A 1 118 ? 11.213 -1.796 -2.594 1.00 98.25 118 TYR A N 1
ATOM 872 C CA . TYR A 1 118 ? 10.017 -2.486 -3.085 1.00 98.25 118 TYR A CA 1
ATOM 873 C C . TYR A 1 118 ? 10.050 -2.763 -4.589 1.00 98.25 118 TYR A C 1
ATOM 875 O O . TYR A 1 118 ? 9.463 -3.755 -5.020 1.00 98.25 118 TYR A O 1
ATOM 883 N N . ARG A 1 119 ? 10.718 -1.926 -5.395 1.00 98.38 119 ARG A N 1
ATOM 884 C CA . ARG A 1 119 ? 10.913 -2.195 -6.828 1.00 98.38 119 ARG A CA 1
ATOM 885 C C . ARG A 1 119 ? 11.836 -3.390 -7.049 1.00 98.38 119 ARG A C 1
ATOM 887 O O . ARG A 1 119 ? 11.462 -4.297 -7.780 1.00 98.38 119 ARG A O 1
ATOM 894 N N . GLU A 1 120 ? 12.981 -3.432 -6.371 1.00 98.12 120 GLU A N 1
ATOM 895 C CA . GLU A 1 120 ? 13.912 -4.567 -6.431 1.00 98.12 120 GLU A CA 1
ATOM 896 C C . GLU A 1 120 ? 13.244 -5.858 -5.944 1.00 98.12 120 GLU A C 1
ATOM 898 O O . GLU A 1 120 ? 13.408 -6.923 -6.541 1.00 98.12 120 GLU A O 1
ATOM 903 N N . LEU A 1 121 ? 12.434 -5.761 -4.886 1.00 97.94 121 LEU A N 1
ATOM 904 C CA . LEU A 1 121 ? 11.675 -6.884 -4.351 1.00 97.94 121 LEU A CA 1
ATOM 905 C C . LEU A 1 121 ? 10.663 -7.430 -5.369 1.00 97.94 121 LEU A C 1
ATOM 907 O O . LEU A 1 121 ? 10.562 -8.651 -5.522 1.00 97.94 121 LEU A O 1
ATOM 911 N N . ALA A 1 122 ? 9.951 -6.534 -6.063 1.00 98.38 122 ALA A N 1
ATOM 912 C CA . ALA A 1 122 ? 8.998 -6.880 -7.110 1.00 98.38 122 ALA A CA 1
ATOM 913 C C . ALA A 1 122 ? 9.690 -7.543 -8.306 1.00 98.38 122 ALA A C 1
ATOM 915 O O . ALA A 1 122 ? 9.307 -8.640 -8.714 1.00 98.38 122 ALA A O 1
ATOM 916 N N . GLU A 1 123 ? 10.752 -6.916 -8.814 1.00 97.88 123 GLU A N 1
ATOM 917 C CA . GLU A 1 123 ? 11.532 -7.397 -9.956 1.00 97.88 123 GLU A CA 1
ATOM 918 C C . GLU A 1 123 ? 12.128 -8.785 -9.679 1.00 97.88 123 GLU A C 1
ATOM 920 O O . GLU A 1 123 ? 11.989 -9.693 -10.499 1.00 97.88 123 GLU A O 1
ATOM 925 N N . ALA A 1 124 ? 12.697 -9.002 -8.487 1.00 98.00 124 ALA A N 1
ATOM 926 C CA . ALA A 1 124 ? 13.269 -10.290 -8.088 1.00 98.00 124 ALA A CA 1
ATOM 927 C C . ALA A 1 124 ? 12.241 -11.435 -8.005 1.00 98.00 124 ALA A C 1
ATOM 929 O O . ALA A 1 124 ? 12.622 -12.604 -8.071 1.00 98.00 124 ALA A O 1
ATOM 930 N N . ARG A 1 125 ? 10.949 -11.116 -7.848 1.00 97.81 125 ARG A N 1
ATOM 931 C CA . ARG A 1 125 ? 9.845 -12.085 -7.710 1.00 97.81 125 ARG A CA 1
ATOM 932 C C . ARG A 1 125 ? 8.925 -12.133 -8.927 1.00 97.81 125 ARG A C 1
ATOM 934 O O . ARG A 1 125 ? 7.956 -12.886 -8.919 1.00 97.81 125 ARG A O 1
ATOM 941 N N . GLY A 1 126 ? 9.220 -11.354 -9.969 1.00 97.94 126 GLY A N 1
ATOM 942 C CA . GLY A 1 126 ? 8.366 -11.246 -11.152 1.00 97.94 126 GLY A CA 1
ATOM 943 C C . GLY A 1 126 ? 6.991 -10.634 -10.861 1.00 97.94 126 GLY A C 1
ATOM 944 O O . GLY A 1 126 ? 6.032 -10.945 -11.563 1.00 97.94 126 GLY A O 1
ATOM 945 N N . LEU A 1 127 ? 6.888 -9.798 -9.824 1.00 98.69 127 LEU A N 1
ATOM 946 C CA . LEU A 1 127 ? 5.658 -9.103 -9.454 1.00 98.69 127 LEU A CA 1
ATOM 947 C C . LEU A 1 127 ? 5.498 -7.808 -10.254 1.00 98.69 127 LEU A C 1
ATOM 949 O O . LEU A 1 127 ? 6.456 -7.074 -10.496 1.00 98.69 127 LEU A O 1
ATOM 953 N N . LEU A 1 128 ? 4.255 -7.491 -10.601 1.00 98.62 128 LEU A N 1
ATOM 954 C CA . LEU A 1 128 ? 3.875 -6.226 -11.216 1.00 98.62 128 LEU A CA 1
ATOM 955 C C . LEU A 1 128 ? 4.071 -5.062 -10.236 1.00 98.62 128 LEU A C 1
ATOM 957 O O . LEU A 1 128 ? 3.701 -5.141 -9.062 1.00 98.62 128 LEU A O 1
ATOM 961 N N . ILE A 1 129 ? 4.592 -3.947 -10.744 1.00 98.69 129 ILE A N 1
ATOM 962 C CA . ILE A 1 129 ? 4.805 -2.731 -9.956 1.00 98.69 129 ILE A CA 1
ATOM 963 C C . ILE A 1 129 ? 3.530 -1.880 -9.942 1.00 98.69 129 ILE A C 1
ATOM 965 O O . ILE A 1 129 ? 3.055 -1.437 -10.989 1.00 98.69 129 ILE A O 1
ATOM 969 N N . GLY A 1 130 ? 2.998 -1.629 -8.745 1.00 98.06 130 GLY A N 1
ATOM 970 C CA . GLY A 1 130 ? 1.856 -0.749 -8.496 1.00 98.06 130 GLY A CA 1
ATOM 971 C C . GLY A 1 130 ? 2.240 0.639 -7.970 1.00 98.06 130 GLY A C 1
ATOM 972 O O . GLY A 1 130 ? 3.319 0.838 -7.403 1.00 98.06 130 GLY A O 1
ATOM 973 N N . THR A 1 131 ? 1.320 1.596 -8.127 1.00 97.19 131 THR A N 1
ATOM 974 C CA . THR A 1 131 ? 1.413 2.958 -7.571 1.00 97.19 131 THR A CA 1
ATOM 975 C C . THR A 1 131 ? 0.059 3.426 -7.044 1.00 97.19 131 THR A C 1
ATOM 977 O O . THR A 1 131 ? -0.945 3.209 -7.729 1.00 97.19 131 THR A O 1
ATOM 980 N N . GLY A 1 132 ? 0.023 4.164 -5.933 1.00 94.50 132 GLY A N 1
ATOM 981 C CA . GLY A 1 132 ? -1.238 4.680 -5.399 1.00 94.50 132 GLY A CA 1
ATOM 982 C C . GLY A 1 132 ? -1.100 5.738 -4.303 1.00 94.50 132 GLY A C 1
ATOM 983 O O . GLY A 1 132 ? -0.120 5.813 -3.561 1.00 94.50 132 GLY A O 1
ATOM 984 N N . SER A 1 133 ? -2.113 6.613 -4.220 1.00 92.44 133 SER A N 1
ATOM 985 C CA . SER A 1 133 ? -2.153 7.724 -3.253 1.00 92.44 133 SER A CA 1
ATOM 986 C C . SER A 1 133 ? -2.782 7.388 -1.930 1.00 92.44 133 SER A C 1
ATOM 988 O O . SER A 1 133 ? -2.553 8.131 -0.973 1.00 92.44 133 SER A O 1
ATOM 990 N N . ASP A 1 134 ? -3.614 6.350 -1.903 1.00 92.50 134 ASP A N 1
ATOM 991 C CA . ASP A 1 134 ? -4.522 6.071 -0.793 1.00 92.50 134 ASP A CA 1
ATOM 992 C C . ASP A 1 134 ? -5.399 7.301 -0.428 1.00 92.50 134 ASP A C 1
ATOM 994 O O . ASP A 1 134 ? -5.816 7.527 0.711 1.00 92.50 134 ASP A O 1
ATOM 998 N N . SER A 1 135 ? -5.683 8.162 -1.418 1.00 91.19 135 SER A N 1
ATOM 999 C CA . SER A 1 135 ? -6.536 9.342 -1.243 1.00 91.19 135 SER A CA 1
ATOM 1000 C C . SER A 1 135 ? -8.009 8.960 -1.299 1.00 91.19 135 SER A C 1
ATOM 1002 O O . SER A 1 135 ? -8.448 8.330 -2.259 1.00 91.19 135 SER A O 1
ATOM 1004 N N . HIS A 1 136 ? -8.787 9.413 -0.319 1.00 86.75 136 HIS A N 1
ATOM 1005 C CA . HIS A 1 136 ? -10.206 9.067 -0.200 1.00 86.75 136 HIS A CA 1
ATOM 1006 C C . HIS A 1 136 ? -11.148 10.191 -0.666 1.00 86.75 136 HIS A C 1
ATOM 1008 O O . HIS A 1 136 ? -12.285 9.923 -1.048 1.00 86.75 136 HIS A O 1
ATOM 1014 N N . ALA A 1 137 ? -10.681 11.441 -0.636 1.00 83.81 137 ALA A N 1
ATOM 1015 C CA . ALA A 1 137 ? -11.265 12.621 -1.269 1.00 83.81 137 ALA A CA 1
ATOM 1016 C C . ALA A 1 137 ? -10.243 13.775 -1.200 1.00 83.81 137 ALA A C 1
ATOM 1018 O O . ALA A 1 137 ? -9.361 13.745 -0.336 1.00 83.81 137 ALA A O 1
ATOM 1019 N N . PRO A 1 138 ? -10.362 14.817 -2.045 1.00 88.00 138 PRO A N 1
ATOM 1020 C CA . PRO A 1 138 ? -9.603 16.051 -1.853 1.00 88.00 138 PRO A CA 1
ATOM 1021 C C . PRO A 1 138 ? -9.764 16.576 -0.419 1.00 88.00 138 PRO A C 1
ATOM 1023 O O . PRO A 1 138 ? -10.882 16.676 0.091 1.00 88.00 138 PRO A O 1
ATOM 1026 N N . GLY A 1 139 ? -8.647 16.862 0.245 1.00 80.56 139 GLY A N 1
ATOM 1027 C CA . GLY A 1 139 ? -8.597 17.325 1.629 1.00 80.56 139 GLY A CA 1
ATOM 1028 C C . GLY A 1 139 ? -8.978 16.296 2.703 1.00 80.56 139 GLY A C 1
ATOM 1029 O O . GLY A 1 139 ? -9.111 16.684 3.863 1.00 80.56 139 GLY A O 1
ATOM 1030 N N . ALA A 1 140 ? -9.177 15.010 2.375 1.00 76.69 140 ALA A N 1
ATOM 1031 C CA . ALA A 1 140 ? -9.599 14.010 3.361 1.00 76.69 140 ALA A CA 1
ATOM 1032 C C . ALA A 1 140 ? -9.114 12.573 3.062 1.00 76.69 140 ALA A C 1
ATOM 1034 O O . ALA A 1 140 ? -9.634 11.924 2.154 1.00 76.69 140 ALA A O 1
ATOM 1035 N N . PRO A 1 141 ? -8.212 11.989 3.881 1.00 73.31 141 PRO A N 1
ATOM 1036 C CA . PRO A 1 141 ? -7.256 12.646 4.786 1.00 73.31 141 PRO A CA 1
ATOM 1037 C C . PRO A 1 141 ? -6.051 13.240 4.038 1.00 73.31 141 PRO A C 1
ATOM 1039 O O . PRO A 1 141 ? -5.283 14.009 4.608 1.00 73.31 141 PRO A O 1
ATOM 1042 N N . VAL A 1 142 ? -5.873 12.852 2.775 1.00 84.69 142 VAL A N 1
ATOM 1043 C CA . VAL A 1 142 ? -4.745 13.212 1.920 1.00 84.69 142 VAL A CA 1
ATOM 1044 C C . VAL A 1 142 ? -5.242 13.478 0.506 1.00 84.69 142 VAL A C 1
ATOM 1046 O O . VAL A 1 142 ? -6.163 12.803 0.041 1.00 84.69 142 VAL A O 1
ATOM 1049 N N . ASP A 1 143 ? -4.633 14.446 -0.175 1.00 89.56 143 ASP A N 1
ATOM 1050 C CA . ASP A 1 143 ? -4.991 14.761 -1.556 1.00 89.56 143 ASP A CA 1
ATOM 1051 C C . ASP A 1 143 ? -4.576 13.647 -2.526 1.00 89.56 143 ASP A C 1
ATOM 1053 O O . ASP A 1 143 ? -3.551 12.984 -2.310 1.00 89.56 143 ASP A O 1
ATOM 1057 N N . PRO A 1 144 ? -5.336 13.453 -3.621 1.00 92.00 144 PRO A N 1
ATOM 1058 C CA . PRO A 1 144 ? -4.889 12.640 -4.736 1.00 92.00 144 PRO A CA 1
ATOM 1059 C C . PRO A 1 144 ? -3.531 13.120 -5.237 1.00 92.00 144 PRO A C 1
ATOM 1061 O O . PRO A 1 144 ? -3.325 14.300 -5.517 1.00 92.00 144 PRO A O 1
ATOM 1064 N N . ARG A 1 145 ? -2.607 12.176 -5.368 1.00 92.19 145 ARG A N 1
ATOM 1065 C CA . ARG A 1 145 ? -1.281 12.395 -5.933 1.00 92.19 145 ARG A CA 1
ATOM 1066 C C . ARG A 1 145 ? -1.204 11.588 -7.233 1.00 92.19 145 ARG A C 1
ATOM 1068 O O . ARG A 1 145 ? -1.703 10.473 -7.257 1.00 92.19 145 ARG A O 1
ATOM 1075 N N . PRO A 1 146 ? -0.680 12.133 -8.335 1.00 93.25 146 PRO A N 1
ATOM 1076 C CA . PRO A 1 146 ? -0.450 11.355 -9.547 1.00 93.25 146 PRO A CA 1
ATOM 1077 C C . PRO A 1 146 ? 0.933 10.685 -9.521 1.00 93.25 146 PRO A C 1
ATOM 1079 O O . PRO A 1 146 ? 1.889 11.247 -8.986 1.00 93.25 146 PRO A O 1
ATOM 1082 N N . TRP A 1 147 ? 1.046 9.521 -10.165 1.00 95.94 147 TRP A N 1
ATOM 1083 C CA . TRP A 1 147 ? 2.319 8.874 -10.512 1.00 95.94 147 TRP A CA 1
ATOM 1084 C C . TRP A 1 147 ? 2.496 8.850 -12.025 1.00 95.94 147 TRP A C 1
ATOM 1086 O O . TRP A 1 147 ? 1.523 8.915 -12.782 1.00 95.94 147 TRP A O 1
ATOM 1096 N N . ARG A 1 148 ? 3.746 8.757 -12.487 1.00 96.50 148 ARG A N 1
ATOM 1097 C CA . ARG A 1 148 ? 4.024 8.582 -13.916 1.00 96.50 148 ARG A CA 1
ATOM 1098 C C . ARG A 1 148 ? 3.529 7.197 -14.333 1.00 96.50 148 ARG A C 1
ATOM 1100 O O . ARG A 1 148 ? 3.973 6.206 -13.767 1.00 96.50 148 ARG A O 1
ATOM 1107 N N . ALA A 1 149 ? 2.664 7.122 -15.346 1.00 97.25 149 ALA A N 1
ATOM 1108 C CA . ALA A 1 149 ? 2.099 5.851 -15.823 1.00 97.25 149 ALA A CA 1
ATOM 1109 C C . ALA A 1 149 ? 3.181 4.809 -16.161 1.00 97.25 149 ALA A C 1
ATOM 1111 O O . ALA A 1 149 ? 3.022 3.624 -15.887 1.00 97.25 149 ALA A O 1
ATOM 1112 N N . ILE A 1 150 ? 4.323 5.268 -16.680 1.00 97.88 150 ILE A N 1
ATOM 1113 C CA . ILE A 1 150 ? 5.463 4.416 -17.036 1.00 97.88 150 ILE A CA 1
ATOM 1114 C C . ILE A 1 150 ? 6.073 3.661 -15.846 1.00 97.88 150 ILE A C 1
ATOM 1116 O O . ILE A 1 150 ? 6.712 2.636 -16.042 1.00 97.88 150 ILE A O 1
ATOM 1120 N N . TRP A 1 151 ? 5.844 4.107 -14.608 1.00 98.00 151 TRP A N 1
ATOM 1121 C CA . TRP A 1 151 ? 6.319 3.409 -13.410 1.00 98.00 151 TRP A CA 1
ATOM 1122 C C . TRP A 1 151 ? 5.528 2.143 -13.075 1.00 98.00 151 TRP A C 1
ATOM 1124 O O . TRP A 1 151 ? 6.053 1.301 -12.350 1.00 98.00 151 TRP A O 1
ATOM 1134 N N . ALA A 1 152 ? 4.316 2.009 -13.618 1.00 98.12 152 ALA A N 1
ATOM 1135 C CA . ALA A 1 152 ? 3.438 0.846 -13.487 1.00 98.12 152 ALA A CA 1
ATOM 1136 C C . ALA A 1 152 ? 3.033 0.289 -14.864 1.00 98.12 152 ALA A C 1
ATOM 1138 O O . ALA A 1 152 ? 1.928 -0.228 -15.030 1.00 98.12 152 ALA A O 1
ATOM 1139 N N . ALA A 1 153 ? 3.900 0.428 -15.873 1.00 98.06 153 ALA A N 1
ATOM 1140 C CA . ALA A 1 153 ? 3.573 0.079 -17.255 1.00 98.06 153 ALA A CA 1
ATOM 1141 C C . ALA A 1 153 ? 3.108 -1.375 -17.417 1.00 98.06 153 ALA A C 1
ATOM 1143 O O . ALA A 1 153 ? 2.107 -1.605 -18.087 1.00 98.06 153 ALA A O 1
ATOM 1144 N N . ASP A 1 154 ? 3.762 -2.335 -16.760 1.00 97.81 154 ASP A N 1
ATOM 1145 C CA . ASP A 1 154 ? 3.384 -3.750 -16.866 1.00 97.81 154 ASP A CA 1
ATOM 1146 C C . ASP A 1 154 ? 2.029 -4.040 -16.206 1.00 97.81 154 ASP A C 1
ATOM 1148 O O . ASP A 1 154 ? 1.208 -4.775 -16.760 1.00 97.81 154 ASP A O 1
ATOM 1152 N N . LEU A 1 155 ? 1.748 -3.410 -15.058 1.00 98.31 155 LEU A N 1
ATOM 1153 C CA . LEU A 1 155 ? 0.444 -3.509 -14.398 1.00 98.31 155 LEU A CA 1
ATOM 1154 C C . LEU A 1 155 ? -0.661 -2.914 -15.278 1.00 98.31 155 LEU A C 1
ATOM 1156 O O . LEU A 1 155 ? -1.707 -3.530 -15.471 1.00 98.31 155 LEU A O 1
ATOM 1160 N N . LEU A 1 156 ? -0.424 -1.736 -15.854 1.00 98.12 156 LEU A N 1
ATOM 1161 C CA . LEU A 1 156 ? -1.356 -1.092 -16.780 1.00 98.12 156 LEU A CA 1
ATOM 1162 C C . LEU A 1 156 ? -1.548 -1.928 -18.055 1.00 98.12 156 LEU A C 1
ATOM 1164 O O . LEU A 1 156 ? -2.678 -2.098 -18.513 1.00 98.12 156 LEU A O 1
ATOM 1168 N N . GLY A 1 157 ? -0.479 -2.533 -18.573 1.00 97.75 157 GLY A N 1
ATOM 1169 C CA . GLY A 1 157 ? -0.520 -3.457 -19.702 1.00 97.75 157 GLY A CA 1
ATOM 1170 C C . GLY A 1 157 ? -1.382 -4.687 -19.419 1.00 97.75 157 GLY A C 1
ATOM 1171 O O . GLY A 1 157 ? -2.176 -5.087 -20.272 1.00 97.75 157 GLY A O 1
ATOM 1172 N N . ARG A 1 158 ? -1.320 -5.235 -18.197 1.00 96.62 158 ARG A N 1
ATOM 1173 C CA . ARG A 1 158 ? -2.203 -6.327 -17.748 1.00 96.62 158 ARG A CA 1
ATOM 1174 C C . ARG A 1 158 ? -3.684 -5.937 -17.770 1.00 96.62 158 ARG A C 1
ATOM 1176 O O . ARG A 1 158 ? -4.533 -6.800 -17.971 1.00 96.62 158 ARG A O 1
ATOM 1183 N N . LEU A 1 159 ? -3.981 -4.648 -17.623 1.00 95.75 159 LEU A N 1
ATOM 1184 C CA . LEU A 1 159 ? -5.324 -4.069 -17.706 1.00 95.75 159 LEU A CA 1
ATOM 1185 C C . LEU A 1 159 ? -5.692 -3.584 -19.123 1.00 95.75 159 LEU A C 1
ATOM 1187 O O . LEU A 1 159 ? -6.727 -2.944 -19.306 1.00 95.75 159 LEU A O 1
ATOM 1191 N N . GLY A 1 160 ? -4.866 -3.875 -20.134 1.00 96.81 160 GLY A N 1
ATOM 1192 C CA . GLY A 1 160 ? -5.110 -3.490 -21.526 1.00 96.81 160 GLY A CA 1
ATOM 1193 C C . GLY A 1 160 ? -4.781 -2.030 -21.851 1.00 96.81 160 GLY A C 1
ATOM 1194 O O . GLY A 1 160 ? -5.214 -1.523 -22.885 1.00 96.81 160 GLY A O 1
ATOM 1195 N N . ILE A 1 161 ? -4.025 -1.345 -20.992 1.00 98.00 161 ILE A N 1
ATOM 1196 C CA . ILE A 1 161 ? -3.606 0.045 -21.190 1.00 98.00 161 ILE A CA 1
ATOM 1197 C C . ILE A 1 161 ? -2.176 0.059 -21.735 1.00 98.00 161 ILE A C 1
ATOM 1199 O O . ILE A 1 161 ? -1.236 -0.373 -21.072 1.00 98.00 161 ILE A O 1
ATOM 1203 N N . THR A 1 162 ? -1.996 0.590 -22.943 1.00 98.00 162 THR A N 1
ATOM 1204 C CA . THR A 1 162 ? -0.665 0.809 -23.520 1.00 98.00 162 THR A CA 1
ATOM 1205 C C . THR A 1 162 ? -0.054 2.090 -22.961 1.00 98.00 162 THR A C 1
ATOM 1207 O O . THR A 1 162 ? -0.659 3.158 -23.049 1.00 98.00 162 THR A O 1
ATOM 1210 N N . VAL A 1 163 ? 1.159 1.985 -22.419 1.00 97.94 163 VAL A N 1
ATOM 1211 C CA . VAL A 1 163 ? 1.955 3.127 -21.957 1.00 97.94 163 VAL A CA 1
ATOM 1212 C C . VAL A 1 163 ? 3.125 3.329 -22.913 1.00 97.94 163 VAL A C 1
ATOM 1214 O O . VAL A 1 163 ? 3.780 2.364 -23.303 1.00 97.94 163 VAL A O 1
ATOM 1217 N N . GLU A 1 164 ? 3.380 4.576 -23.305 1.00 97.06 164 GLU A N 1
ATOM 1218 C CA . GLU A 1 164 ? 4.531 4.906 -24.147 1.00 97.06 164 GLU A CA 1
ATOM 1219 C C . GLU A 1 164 ? 5.846 4.538 -23.434 1.00 97.06 164 GLU A C 1
ATOM 1221 O O . GLU A 1 164 ? 6.022 4.891 -22.261 1.00 97.06 164 GLU A O 1
ATOM 1226 N N . PRO A 1 165 ? 6.771 3.827 -24.106 1.00 95.12 165 PRO A N 1
ATOM 1227 C CA . PRO A 1 165 ? 8.026 3.414 -23.494 1.00 95.12 165 PRO A CA 1
ATOM 1228 C C . PRO A 1 165 ? 8.961 4.609 -23.274 1.00 95.12 165 PRO A C 1
ATOM 1230 O O . PRO A 1 165 ? 8.927 5.597 -24.010 1.00 95.12 165 PRO A O 1
ATOM 1233 N N . VAL A 1 166 ? 9.858 4.491 -22.293 1.00 94.12 166 VAL A N 1
ATOM 1234 C CA . VAL A 1 166 ? 10.986 5.423 -22.162 1.00 94.12 166 VAL A CA 1
ATOM 1235 C C . VAL A 1 166 ? 11.989 5.133 -23.277 1.00 94.12 166 VAL A C 1
ATOM 1237 O O . VAL A 1 166 ? 12.472 4.010 -23.392 1.00 94.12 166 VAL A O 1
ATOM 1240 N N . VAL A 1 167 ? 12.279 6.141 -24.103 1.00 92.50 167 VAL A N 1
ATOM 1241 C CA . VAL A 1 167 ? 13.259 6.035 -25.199 1.00 92.50 167 VAL A CA 1
ATOM 1242 C C . VAL A 1 167 ? 14.680 6.281 -24.691 1.00 92.50 167 VAL A C 1
ATOM 1244 O O . VAL A 1 167 ? 15.594 5.553 -25.065 1.00 92.50 167 VAL A O 1
ATOM 1247 N N . ASP A 1 168 ? 14.844 7.262 -23.800 1.00 92.25 168 ASP A N 1
ATOM 1248 C CA . ASP A 1 168 ? 16.134 7.678 -23.255 1.00 92.25 168 ASP A CA 1
ATOM 1249 C C . ASP A 1 168 ? 16.083 7.747 -21.723 1.00 92.25 168 ASP A C 1
ATOM 1251 O O . ASP A 1 168 ? 15.203 8.391 -21.145 1.00 92.25 168 ASP A O 1
ATOM 1255 N N . GLY A 1 169 ? 17.064 7.120 -21.069 1.00 92.88 169 GLY A N 1
ATOM 1256 C CA . GLY A 1 169 ? 17.200 7.108 -19.610 1.00 92.88 169 GLY A CA 1
ATOM 1257 C C . GLY A 1 169 ? 16.411 5.995 -18.906 1.00 92.88 169 GLY A C 1
ATOM 1258 O O . GLY A 1 169 ? 15.802 5.141 -19.556 1.00 92.88 169 GLY A O 1
ATOM 1259 N N . PRO A 1 170 ? 16.454 5.956 -17.563 1.00 95.75 170 PRO A N 1
ATOM 1260 C CA . PRO A 1 170 ? 15.783 4.916 -16.794 1.00 95.75 170 PRO A CA 1
ATOM 1261 C C . PRO A 1 170 ? 14.272 5.161 -16.687 1.00 95.75 170 PRO A C 1
ATOM 1263 O O . PRO A 1 170 ? 13.794 6.298 -16.694 1.00 95.75 170 PRO A O 1
ATOM 1266 N N . VAL A 1 171 ? 13.508 4.077 -16.508 1.00 96.38 171 VAL A N 1
ATOM 1267 C CA . VAL A 1 171 ? 12.075 4.149 -16.159 1.00 96.38 171 VAL A CA 1
ATOM 1268 C C . VAL A 1 171 ? 11.885 4.896 -14.836 1.00 96.38 171 VAL A C 1
ATOM 1270 O O . VAL A 1 171 ? 11.001 5.750 -14.717 1.00 96.38 171 VAL A O 1
ATOM 1273 N N . TRP A 1 172 ? 12.733 4.592 -13.854 1.00 97.50 172 TRP A N 1
ATOM 1274 C CA . TRP A 1 172 ? 12.765 5.229 -12.545 1.00 97.50 172 TRP A CA 1
ATOM 1275 C C . TRP A 1 172 ? 14.189 5.217 -11.972 1.00 97.50 172 TRP A C 1
ATOM 1277 O O . TRP A 1 172 ? 14.907 4.235 -12.143 1.00 97.50 172 TRP A O 1
ATOM 1287 N N . GLU A 1 173 ? 14.568 6.287 -11.276 1.00 96.81 173 GLU A N 1
ATOM 1288 C CA . GLU A 1 173 ? 15.785 6.406 -10.464 1.00 96.81 173 GLU A CA 1
ATOM 1289 C C . GLU A 1 173 ? 15.538 7.381 -9.297 1.00 96.81 173 GLU A C 1
ATOM 1291 O O . GLU A 1 173 ? 14.530 8.098 -9.277 1.00 96.81 173 GLU A O 1
ATOM 1296 N N . HIS A 1 174 ? 16.466 7.423 -8.335 1.00 96.88 174 HIS A N 1
ATOM 1297 C CA . HIS A 1 174 ? 16.423 8.368 -7.212 1.00 96.88 174 HIS A CA 1
ATOM 1298 C C . HIS A 1 174 ? 16.272 9.814 -7.694 1.00 96.88 174 HIS A C 1
ATOM 1300 O O . HIS A 1 174 ? 16.913 10.240 -8.653 1.00 96.88 174 HIS A O 1
ATOM 1306 N N . GLY A 1 175 ? 15.436 10.587 -7.005 1.00 95.81 175 GLY A N 1
ATOM 1307 C CA . GLY A 1 175 ? 15.164 11.986 -7.317 1.00 95.81 175 GLY A CA 1
ATOM 1308 C C . GLY A 1 175 ? 14.169 12.219 -8.458 1.00 95.81 175 GLY A C 1
ATOM 1309 O O . GLY A 1 175 ? 13.799 13.369 -8.695 1.00 95.81 175 GLY A O 1
ATOM 1310 N N . MET A 1 176 ? 13.687 11.175 -9.149 1.00 96.25 176 MET A N 1
ATOM 1311 C CA . MET A 1 176 ? 12.645 11.337 -10.176 1.00 96.25 176 MET A CA 1
ATOM 1312 C C . MET A 1 176 ? 11.254 11.625 -9.600 1.00 96.25 176 MET A C 1
ATOM 1314 O O . MET A 1 176 ? 10.379 12.097 -10.331 1.00 96.25 176 MET A O 1
ATOM 1318 N N . ASP A 1 177 ? 11.028 11.330 -8.321 1.00 95.69 177 ASP A N 1
ATOM 1319 C CA . ASP A 1 177 ? 9.814 11.704 -7.610 1.00 95.69 177 ASP A CA 1
ATOM 1320 C C . ASP A 1 177 ? 10.028 13.013 -6.827 1.00 95.69 177 ASP A C 1
ATOM 1322 O O . ASP A 1 177 ? 10.631 13.005 -5.753 1.00 95.69 177 ASP A O 1
ATOM 1326 N N . PRO A 1 178 ? 9.510 14.160 -7.308 1.00 92.94 178 PRO A N 1
ATOM 1327 C CA . PRO A 1 178 ? 9.713 15.444 -6.639 1.00 92.94 178 PRO A CA 1
ATOM 1328 C C . PRO A 1 178 ? 8.998 15.536 -5.281 1.00 92.94 178 PRO A C 1
ATOM 1330 O O . PRO A 1 178 ? 9.232 16.484 -4.531 1.00 92.94 178 PRO A O 1
ATOM 1333 N N . LEU A 1 179 ? 8.104 14.587 -4.980 1.00 93.69 179 LEU A N 1
ATOM 1334 C CA . LEU A 1 179 ? 7.334 14.508 -3.741 1.00 93.69 179 LEU A CA 1
ATOM 1335 C C . LEU A 1 179 ? 7.750 13.314 -2.869 1.00 93.69 179 LEU A C 1
ATOM 1337 O O . LEU A 1 179 ? 7.003 12.962 -1.951 1.00 93.69 179 LEU A O 1
ATOM 1341 N N . ALA A 1 180 ? 8.904 12.697 -3.145 1.00 94.00 180 ALA A N 1
ATOM 1342 C CA . ALA A 1 180 ? 9.432 11.614 -2.326 1.00 94.00 180 ALA A CA 1
ATOM 1343 C C . ALA A 1 180 ? 9.606 12.081 -0.877 1.00 94.00 180 ALA A C 1
ATOM 1345 O O . ALA A 1 180 ? 10.034 13.214 -0.607 1.00 94.00 180 ALA A O 1
ATOM 1346 N N . ALA A 1 181 ? 9.273 11.209 0.076 1.00 92.25 181 ALA A N 1
ATOM 1347 C CA . ALA A 1 181 ? 9.542 11.496 1.473 1.00 92.25 181 ALA A CA 1
ATOM 1348 C C . ALA A 1 181 ? 11.057 11.603 1.692 1.00 92.25 181 ALA A C 1
ATOM 1350 O O . ALA A 1 181 ? 11.861 10.923 1.052 1.00 92.25 181 ALA A O 1
ATOM 1351 N N . LYS A 1 182 ? 11.463 12.471 2.619 1.00 91.38 182 LYS A N 1
ATOM 1352 C CA . LYS A 1 182 ? 12.870 12.574 3.009 1.00 91.38 182 LYS A CA 1
ATOM 1353 C C . LYS A 1 182 ? 13.177 11.517 4.070 1.00 91.38 182 LYS A C 1
ATOM 1355 O O . LYS A 1 182 ? 12.330 11.312 4.941 1.00 91.38 182 LYS A O 1
ATOM 1360 N N . PRO A 1 183 ? 14.370 10.895 4.044 1.00 84.38 183 PRO A N 1
ATOM 1361 C CA . PRO A 1 183 ? 14.806 10.021 5.124 1.00 84.38 183 PRO A CA 1
ATOM 1362 C C . PRO A 1 183 ? 14.698 10.734 6.471 1.00 84.38 183 PRO A C 1
ATOM 1364 O O . PRO A 1 183 ? 14.978 11.936 6.565 1.00 84.38 183 PRO A O 1
ATOM 1367 N N . ALA A 1 184 ? 14.305 9.999 7.511 1.00 77.25 184 ALA A N 1
ATOM 1368 C CA . ALA A 1 184 ? 14.378 10.523 8.865 1.00 77.25 184 ALA A CA 1
ATOM 1369 C C . ALA A 1 184 ? 15.836 10.920 9.172 1.00 77.25 184 ALA A C 1
ATOM 1371 O O . ALA A 1 184 ? 16.761 10.209 8.762 1.00 77.25 184 ALA A O 1
ATOM 1372 N N . PRO A 1 185 ? 16.073 12.054 9.854 1.00 73.19 185 PRO A N 1
ATOM 1373 C CA . PRO A 1 185 ? 17.410 12.373 10.326 1.00 73.19 185 PRO A CA 1
ATOM 1374 C C . PRO A 1 185 ? 17.911 11.240 11.238 1.00 73.19 185 PRO A C 1
ATOM 1376 O O . PRO A 1 185 ? 17.099 10.637 11.944 1.00 73.19 185 PRO A O 1
ATOM 1379 N N . PRO A 1 186 ? 19.220 10.930 11.221 1.00 66.88 186 PRO A N 1
ATOM 1380 C CA . PRO A 1 186 ? 19.776 9.895 12.084 1.00 66.88 186 PRO A CA 1
ATOM 1381 C C . PRO A 1 186 ? 19.429 10.204 13.541 1.00 66.88 186 PRO A C 1
ATOM 1383 O O . PRO A 1 186 ? 19.552 11.355 13.969 1.00 66.88 186 PRO A O 1
ATOM 1386 N N . GLU A 1 187 ? 18.982 9.193 14.288 1.00 63.22 187 GLU A N 1
ATOM 1387 C CA . GLU A 1 187 ? 18.706 9.353 15.713 1.00 63.22 187 GLU A CA 1
ATOM 1388 C C . GLU A 1 187 ? 19.977 9.850 16.406 1.00 63.22 187 GLU A C 1
ATOM 1390 O O . GLU A 1 187 ? 21.036 9.220 16.334 1.00 63.22 187 GLU A O 1
ATOM 1395 N N . THR A 1 188 ? 19.893 11.015 17.050 1.00 54.88 188 THR A N 1
ATOM 1396 C CA . THR A 1 188 ? 20.963 11.490 17.922 1.00 54.88 188 THR A CA 1
ATOM 1397 C C . THR A 1 188 ? 21.141 10.433 19.009 1.00 54.88 188 THR A C 1
ATOM 1399 O O . THR A 1 188 ? 20.139 10.074 19.634 1.00 54.88 188 THR A O 1
ATOM 1402 N N . PRO A 1 189 ? 22.360 9.920 19.258 1.00 55.81 189 PRO A N 1
ATOM 1403 C CA . PRO A 1 189 ? 22.570 8.963 20.330 1.00 55.81 189 PRO A CA 1
ATOM 1404 C C . PRO A 1 189 ? 21.994 9.540 21.621 1.00 55.81 189 PRO A C 1
ATOM 1406 O O . PRO A 1 189 ? 22.373 10.637 22.029 1.00 55.81 189 PRO A O 1
ATOM 1409 N N . SER A 1 190 ? 21.046 8.823 22.224 1.00 60.97 190 SER A N 1
ATOM 1410 C CA . SER A 1 190 ? 20.563 9.119 23.566 1.00 60.97 190 SER A CA 1
ATOM 1411 C C . SER A 1 190 ? 21.782 9.183 24.480 1.00 60.97 190 SER A C 1
ATOM 1413 O O . SER A 1 190 ? 22.391 8.149 24.756 1.00 60.97 190 SER A O 1
ATOM 1415 N N . GLU A 1 191 ? 22.151 10.379 24.940 1.00 51.50 191 GLU A N 1
ATOM 1416 C CA . GLU A 1 191 ? 23.069 10.519 26.062 1.00 51.50 191 GLU A CA 1
ATOM 1417 C C . GLU A 1 191 ? 22.394 9.862 27.264 1.00 51.50 191 GLU A C 1
ATOM 1419 O O . GLU A 1 191 ? 21.474 10.405 27.874 1.00 51.50 191 GLU A O 1
ATOM 1424 N N . VAL A 1 192 ? 22.799 8.626 27.542 1.00 53.75 192 VAL A N 1
ATOM 1425 C CA . VAL A 1 192 ? 22.432 7.913 28.759 1.00 53.75 192 VAL A CA 1
ATOM 1426 C C . VAL A 1 192 ? 23.025 8.720 29.918 1.00 53.75 192 VAL A C 1
ATOM 1428 O O . VAL A 1 192 ? 24.242 8.724 30.098 1.00 53.75 192 VAL A O 1
ATOM 1431 N N . SER A 1 193 ? 22.171 9.458 30.633 1.00 50.19 193 SER A N 1
ATOM 1432 C CA . SER A 1 193 ? 22.482 10.073 31.934 1.00 50.19 193 SER A CA 1
ATOM 1433 C C . SER A 1 193 ? 22.150 9.121 33.072 1.00 50.19 193 SER A C 1
ATOM 1435 O O . SER A 1 193 ? 21.100 8.444 32.975 1.00 50.19 193 SER A O 1
#

Radius of gyration: 19.88 Å; chains: 1; bounding box: 51×37×57 Å